Protein AF-A0A961GLH9-F1 (afdb_monomer_lite)

pLDDT: mean 77.62, std 23.73, range [25.83, 97.19]

Sequence (324 aa):
MSAQPPLPLAPAEASPVGVAAAIVEDDEGGRVFVHGNLVYAWDAGDTAGRRLAAVSLIRIKAATQLQVAEAFAVQPATVRRWEGQLSDAGVAGLLPEPKGPKRKSKLTDDVVAKIQRLREDGASYRAIIAATGVSHGSVRNALTPADGGEKPCTPTSSVAPVEQEQKREQEQERDGEAGPQTDTASEARADGGAADRSAVAVPAALAAGLPVLAAPPDRSGERVLARFGMIPAAPPVFTGCARAPLAGLLLALPALVATGLIETAHDIYGAVVPNGFYSLDAMLCEGVFRALLGAARAEGATRIDPVALGRVLGLDRAPEVKTI

Secondary structure (DSSP, 8-state):
----PPP----TTPEEETTTEEEEEETTEEEEEETTEEEEEEETT-HHHHHHHHHHHHHTTSS-HHHHHHHTTS-HHHHHHHHHHHHHHGGGGGSPPP-S-SS-SSS-HHHHHHHHHHHHTT--HHHHHHHH---HHHHHHHHS-----------------------------------------------------------GGGSSPPPTTPPPPP-HHHHHHHHTT-SS-PPP-----S--TTGGGGGGHHHHHHTTHHHHHHHHHTTTSPS-SS-HHHHHHHHHHHHHTT--SGGGGGGS-HHHHHHHHTSSS---TTT-

Radius of gyration: 37.53 Å; chains: 1; bounding box: 74×69×120 Å

Structure (mmCIF, N/CA/C/O backbone):
data_AF-A0A961GLH9-F1
#
_entry.id   AF-A0A961GLH9-F1
#
loop_
_atom_site.group_PDB
_atom_site.id
_atom_site.type_symbol
_atom_site.label_atom_id
_atom_site.label_alt_id
_atom_site.label_comp_id
_atom_site.label_asym_id
_atom_site.label_entity_id
_atom_site.label_seq_id
_atom_site.pdbx_PDB_ins_code
_atom_site.Cartn_x
_atom_site.Cartn_y
_atom_site.Cartn_z
_atom_site.occupancy
_atom_site.B_iso_or_equiv
_atom_site.auth_seq_id
_atom_site.auth_comp_id
_atom_site.auth_asym_id
_atom_site.auth_atom_id
_atom_site.pdbx_PDB_model_num
ATOM 1 N N . MET A 1 1 ? 13.419 12.497 -1.105 1.00 34.81 1 MET A N 1
ATOM 2 C CA . MET A 1 1 ? 12.690 11.452 -0.354 1.00 34.81 1 MET A CA 1
ATOM 3 C C . MET A 1 1 ? 12.110 10.497 -1.379 1.00 34.81 1 MET A C 1
ATOM 5 O O . MET A 1 1 ? 11.315 10.946 -2.190 1.00 34.81 1 MET A O 1
ATOM 9 N N . SER A 1 2 ? 12.554 9.240 -1.412 1.00 37.91 2 SER A N 1
ATOM 10 C CA . SER A 1 2 ? 11.988 8.217 -2.299 1.00 37.91 2 SER A CA 1
ATOM 11 C C . SER A 1 2 ? 10.554 7.935 -1.847 1.00 37.91 2 SER A C 1
ATOM 13 O O . SER A 1 2 ? 10.337 7.237 -0.858 1.00 37.91 2 SER A O 1
ATOM 15 N N . ALA A 1 3 ? 9.581 8.552 -2.516 1.00 45.62 3 ALA A N 1
ATOM 16 C CA . ALA A 1 3 ? 8.158 8.334 -2.287 1.00 45.62 3 ALA A CA 1
ATOM 17 C C . ALA A 1 3 ? 7.745 7.023 -2.962 1.00 45.62 3 ALA A C 1
ATOM 19 O O . ALA A 1 3 ? 7.053 7.033 -3.980 1.00 45.62 3 ALA A O 1
ATOM 20 N N . GLN A 1 4 ? 8.242 5.897 -2.448 1.00 51.44 4 GLN A N 1
ATOM 21 C CA . GLN A 1 4 ? 7.609 4.620 -2.731 1.00 51.44 4 GLN A CA 1
ATOM 22 C C . GLN A 1 4 ? 6.340 4.584 -1.875 1.00 51.44 4 GLN A C 1
ATOM 24 O O . GLN A 1 4 ? 6.457 4.606 -0.645 1.00 51.44 4 GLN A O 1
ATOM 29 N N . PRO A 1 5 ? 5.141 4.615 -2.483 1.00 57.62 5 PRO A N 1
ATOM 30 C CA . PRO A 1 5 ? 3.917 4.498 -1.715 1.00 57.62 5 PRO A CA 1
ATOM 31 C C . PRO A 1 5 ? 3.931 3.157 -0.964 1.00 57.62 5 PRO A C 1
ATOM 33 O O . PRO A 1 5 ? 4.449 2.164 -1.492 1.00 57.62 5 PRO A O 1
ATOM 36 N N . PRO A 1 6 ? 3.419 3.113 0.277 1.00 58.91 6 PRO A N 1
ATOM 37 C CA . PRO A 1 6 ? 3.255 1.852 0.981 1.00 58.91 6 PRO A CA 1
ATOM 38 C C . PRO A 1 6 ? 2.411 0.905 0.124 1.00 58.91 6 PRO A C 1
ATOM 40 O O . PRO A 1 6 ? 1.420 1.322 -0.470 1.00 58.91 6 PRO A O 1
ATOM 43 N N . LEU A 1 7 ? 2.829 -0.359 0.041 1.00 61.38 7 LEU A N 1
ATOM 44 C CA . LEU A 1 7 ? 2.146 -1.366 -0.768 1.00 61.38 7 LEU A CA 1
ATOM 45 C C . LEU A 1 7 ? 0.705 -1.536 -0.246 1.00 61.38 7 LEU A C 1
ATOM 47 O O . LEU A 1 7 ? 0.543 -1.844 0.941 1.00 61.38 7 LEU A O 1
ATOM 51 N N . PRO A 1 8 ? -0.332 -1.333 -1.080 1.00 61.25 8 PRO A N 1
ATOM 52 C CA . PRO A 1 8 ? -1.727 -1.465 -0.674 1.00 61.25 8 PRO A CA 1
ATOM 53 C C . PRO A 1 8 ? -2.110 -2.949 -0.646 1.00 61.25 8 PRO A C 1
ATOM 55 O O . PRO A 1 8 ? -2.821 -3.459 -1.500 1.00 61.25 8 PRO A O 1
ATOM 58 N N . LEU A 1 9 ? -1.587 -3.663 0.343 1.00 66.06 9 LEU A N 1
ATOM 59 C CA . LEU A 1 9 ? -1.780 -5.099 0.557 1.00 66.06 9 LEU A CA 1
ATOM 60 C C . LEU A 1 9 ? -3.097 -5.407 1.296 1.00 66.06 9 LEU A C 1
ATOM 62 O O . LEU A 1 9 ? -3.145 -6.257 2.182 1.00 66.06 9 LEU A O 1
ATOM 66 N N . ALA A 1 10 ? -4.163 -4.672 0.995 1.00 67.06 10 ALA A N 1
ATOM 67 C CA . ALA A 1 10 ? -5.464 -4.985 1.566 1.00 67.06 10 ALA A CA 1
ATOM 68 C C . ALA A 1 10 ? -6.017 -6.265 0.903 1.00 67.06 10 ALA A C 1
ATOM 70 O O . ALA A 1 10 ? -5.888 -6.405 -0.317 1.00 67.06 10 ALA A O 1
ATOM 71 N N . PRO A 1 11 ? -6.623 -7.199 1.660 1.00 72.50 11 PRO A N 1
ATOM 72 C CA . PRO A 1 11 ? -7.394 -8.292 1.070 1.00 72.50 11 PRO A CA 1
ATOM 73 C C . PRO A 1 11 ? -8.443 -7.746 0.094 1.00 72.50 11 PRO A C 1
ATOM 75 O O . PRO A 1 11 ? -8.974 -6.662 0.320 1.00 72.50 11 PRO A O 1
ATOM 78 N N . ALA A 1 12 ? -8.773 -8.492 -0.963 1.00 74.00 12 ALA A N 1
ATOM 79 C CA . ALA A 1 12 ? -9.710 -8.031 -1.998 1.00 74.00 12 ALA A CA 1
ATOM 80 C C . ALA A 1 12 ? -11.100 -7.653 -1.446 1.00 74.00 12 ALA A C 1
ATOM 82 O O . ALA A 1 12 ? -11.775 -6.789 -1.995 1.00 74.00 12 ALA A O 1
ATOM 83 N N . GLU A 1 13 ? -11.504 -8.280 -0.344 1.00 82.38 13 GLU A N 1
ATOM 84 C CA . GLU A 1 13 ? -12.786 -8.064 0.335 1.00 82.38 13 GLU A CA 1
ATOM 85 C C . GLU A 1 13 ? -12.741 -6.909 1.353 1.00 82.38 13 GLU A C 1
ATOM 87 O O . GLU A 1 13 ? -13.753 -6.567 1.963 1.00 82.38 13 GLU A O 1
ATOM 92 N N . ALA A 1 14 ? -11.569 -6.302 1.567 1.00 84.69 14 ALA A N 1
ATOM 93 C CA . ALA A 1 14 ? -11.382 -5.290 2.593 1.00 84.69 14 ALA A CA 1
ATOM 94 C C . ALA A 1 14 ? -11.847 -3.904 2.132 1.00 84.69 14 ALA A C 1
ATOM 96 O O . ALA A 1 14 ? -11.444 -3.394 1.086 1.00 84.69 14 ALA A O 1
ATOM 97 N N . SER A 1 15 ? -12.632 -3.244 2.979 1.00 87.56 15 SER A N 1
ATOM 98 C CA . SER A 1 15 ? -13.012 -1.845 2.805 1.00 87.56 15 SER A CA 1
ATOM 99 C C . SER A 1 15 ? -11.871 -0.923 3.256 1.00 87.56 15 SER A C 1
ATOM 101 O O . SER A 1 15 ? -11.310 -1.126 4.338 1.00 87.56 15 SER A O 1
ATOM 103 N N . PRO A 1 16 ? -11.492 0.101 2.471 1.00 87.94 16 PRO A N 1
ATOM 104 C CA . PRO A 1 16 ? -10.401 0.996 2.836 1.00 87.94 16 PRO A CA 1
ATOM 105 C C . PRO A 1 16 ? -10.771 1.872 4.040 1.00 87.94 16 PRO A C 1
ATOM 107 O O . PRO A 1 16 ? -11.873 2.408 4.134 1.00 87.94 16 PRO A O 1
ATOM 110 N N . VAL A 1 17 ? -9.808 2.077 4.937 1.00 88.94 17 VAL A N 1
ATOM 111 C CA . VAL A 1 17 ? -9.903 2.980 6.091 1.00 88.94 17 VAL A CA 1
ATOM 112 C C . VAL A 1 17 ? -8.803 4.030 5.963 1.00 88.94 17 VAL A C 1
ATOM 114 O O . VAL A 1 17 ? -7.692 3.891 6.477 1.00 88.94 17 VAL A O 1
ATOM 117 N N . GLY A 1 18 ? -9.103 5.097 5.224 1.00 84.62 18 GLY A N 1
ATOM 118 C CA . GLY A 1 18 ? -8.100 6.090 4.840 1.00 84.62 18 GLY A CA 1
ATOM 119 C C . GLY A 1 18 ? -7.085 5.539 3.832 1.00 84.62 18 GLY A C 1
ATOM 120 O O . GLY A 1 18 ? -7.418 4.704 2.999 1.00 84.62 18 GLY A O 1
ATOM 121 N N . VAL A 1 19 ? -5.847 6.045 3.876 1.00 78.06 19 VAL A N 1
ATOM 122 C CA . VAL A 1 19 ? -4.791 5.700 2.896 1.00 78.06 19 VAL A CA 1
ATOM 123 C C . VAL A 1 19 ? -3.870 4.568 3.353 1.00 78.06 19 VAL A C 1
ATOM 125 O O . VAL A 1 19 ? -3.118 4.023 2.551 1.00 78.06 19 VAL A O 1
ATOM 128 N N . ALA A 1 20 ? -3.877 4.253 4.649 1.00 83.19 20 ALA A N 1
ATOM 129 C CA . ALA A 1 20 ? -2.901 3.359 5.265 1.00 83.19 20 ALA A CA 1
ATOM 130 C C . ALA A 1 20 ? -3.511 2.060 5.801 1.00 83.19 20 ALA A C 1
ATOM 132 O O . ALA A 1 20 ? -2.760 1.114 6.040 1.00 83.19 20 ALA A O 1
ATOM 133 N N . ALA A 1 21 ? -4.831 2.004 6.001 1.00 89.62 21 ALA A N 1
ATOM 134 C CA . ALA A 1 21 ? -5.497 0.869 6.622 1.00 89.62 21 ALA A CA 1
ATOM 135 C C . ALA A 1 21 ? -6.675 0.345 5.792 1.00 89.62 21 ALA A C 1
ATOM 137 O O . ALA A 1 21 ? -7.223 1.053 4.951 1.00 89.62 21 ALA A O 1
ATOM 138 N N . ALA A 1 22 ? -7.058 -0.903 6.045 1.00 92.12 22 ALA A N 1
ATOM 139 C CA . ALA A 1 22 ? -8.239 -1.550 5.485 1.00 92.12 22 ALA A CA 1
ATOM 140 C C . ALA A 1 22 ? -8.880 -2.470 6.534 1.00 92.12 22 ALA A C 1
ATOM 142 O O . ALA A 1 22 ? -8.184 -2.976 7.417 1.00 92.12 22 ALA A O 1
ATOM 143 N N . ILE A 1 23 ? -10.193 -2.675 6.448 1.00 94.00 23 ILE A N 1
ATOM 144 C CA . ILE A 1 23 ? -10.978 -3.506 7.367 1.00 94.00 23 ILE A CA 1
ATOM 145 C C . ILE A 1 23 ? -11.762 -4.566 6.593 1.00 94.00 23 ILE A C 1
ATOM 147 O O . ILE A 1 23 ? -12.340 -4.278 5.550 1.00 94.00 23 ILE A O 1
ATOM 151 N N . VAL A 1 24 ? -11.798 -5.781 7.127 1.00 94.12 24 VAL A N 1
ATOM 152 C CA . VAL A 1 24 ? -12.733 -6.842 6.733 1.00 94.12 24 VAL A CA 1
ATOM 153 C C . VAL A 1 24 ? -13.594 -7.129 7.955 1.00 94.12 24 VAL A C 1
ATOM 155 O O . VAL A 1 24 ? -13.041 -7.393 9.020 1.00 94.12 24 VAL A O 1
ATOM 158 N N . GLU A 1 25 ? -14.915 -7.065 7.829 1.00 93.12 25 GLU A N 1
ATOM 159 C CA . GLU A 1 25 ? -15.846 -7.432 8.899 1.00 93.12 25 GLU A CA 1
ATOM 160 C C . GLU A 1 25 ? -16.949 -8.322 8.313 1.00 93.12 25 GLU A C 1
ATOM 162 O O . GLU A 1 25 ? -17.587 -7.945 7.330 1.00 93.12 25 GLU A O 1
ATOM 167 N N . ASP A 1 26 ? -17.118 -9.510 8.889 1.00 90.69 26 ASP A N 1
ATOM 168 C CA . ASP A 1 26 ? -18.058 -10.556 8.484 1.00 90.69 26 ASP A CA 1
ATOM 169 C C . ASP A 1 26 ? -18.745 -11.188 9.710 1.00 90.69 26 ASP A C 1
ATOM 171 O O . ASP A 1 26 ? -18.614 -10.710 10.840 1.00 90.69 26 ASP A O 1
ATOM 175 N N . ASP A 1 27 ? -19.515 -12.255 9.487 1.00 89.44 27 ASP A N 1
ATOM 176 C CA . ASP A 1 27 ? -20.277 -12.932 10.542 1.00 89.44 27 ASP A CA 1
ATOM 177 C C . ASP A 1 27 ? -19.384 -13.619 11.593 1.00 89.44 27 ASP A C 1
ATOM 179 O O . ASP A 1 27 ? -19.860 -13.919 12.690 1.00 89.44 27 ASP A O 1
ATOM 183 N N . GLU A 1 28 ? -18.100 -13.850 11.293 1.00 90.06 28 GLU A N 1
ATOM 184 C CA . GLU A 1 28 ? -17.123 -14.447 12.215 1.00 90.06 28 GLU A CA 1
ATOM 185 C C . GLU A 1 28 ? -16.391 -13.401 13.063 1.00 90.06 28 GLU A C 1
ATOM 187 O O . GLU A 1 28 ? -15.795 -13.751 14.083 1.00 90.06 28 GLU A O 1
ATOM 192 N N . GLY A 1 29 ? -16.469 -12.120 12.696 1.00 93.06 29 GLY A N 1
ATOM 193 C CA . GLY A 1 29 ? -15.818 -11.026 13.401 1.00 93.06 29 GLY A CA 1
ATOM 194 C C . GLY A 1 29 ? -15.168 -10.040 12.441 1.00 93.06 29 GLY A C 1
ATOM 195 O O . GLY A 1 29 ? -15.704 -9.724 11.384 1.00 93.06 29 GLY A O 1
ATOM 196 N N . GLY A 1 30 ? -14.008 -9.498 12.803 1.00 94.81 30 GLY A N 1
ATOM 197 C CA . GLY A 1 30 ? -13.342 -8.536 11.935 1.00 94.81 30 GLY A CA 1
ATOM 198 C C . GLY A 1 30 ? -11.836 -8.472 12.087 1.00 94.81 30 GLY A C 1
ATOM 199 O O . GLY A 1 30 ? -11.253 -8.897 13.080 1.00 94.81 30 GLY A O 1
ATOM 200 N N . ARG A 1 31 ? -11.198 -7.970 11.031 1.00 95.12 31 ARG A N 1
ATOM 201 C CA . ARG A 1 31 ? -9.750 -7.894 10.838 1.00 95.12 31 ARG A CA 1
ATOM 202 C C . ARG A 1 31 ? -9.389 -6.516 10.307 1.00 95.12 31 ARG A C 1
ATOM 204 O O . ARG A 1 31 ? -10.024 -6.017 9.382 1.00 95.12 31 ARG A O 1
ATOM 211 N N . VAL A 1 32 ? -8.342 -5.913 10.859 1.00 95.00 32 VAL A N 1
ATOM 212 C CA . VAL A 1 32 ? -7.798 -4.629 10.398 1.00 95.00 32 VAL A CA 1
ATOM 213 C C . VAL A 1 32 ? -6.361 -4.813 9.950 1.00 95.00 32 VAL A C 1
ATOM 215 O O . VAL A 1 32 ? -5.518 -5.328 10.690 1.00 95.00 32 VAL A O 1
ATOM 218 N N . PHE A 1 33 ? -6.083 -4.317 8.750 1.00 91.50 33 PHE A N 1
ATOM 219 C CA . PHE A 1 33 ? -4.780 -4.353 8.114 1.00 91.50 33 PHE A CA 1
ATOM 220 C C . PHE A 1 33 ? -4.202 -2.945 8.042 1.00 91.50 33 PHE A C 1
ATOM 222 O O . PHE A 1 33 ? -4.891 -2.027 7.607 1.00 91.50 33 PHE A O 1
ATOM 229 N N . VAL A 1 34 ? -2.936 -2.767 8.418 1.00 89.50 34 VAL A N 1
ATOM 230 C CA . VAL A 1 34 ? -2.200 -1.503 8.249 1.00 89.50 34 VAL A CA 1
ATOM 231 C C . VAL A 1 34 ? -1.005 -1.764 7.344 1.00 89.50 34 VAL A C 1
ATOM 233 O O . VAL A 1 34 ? -0.159 -2.614 7.636 1.00 89.50 34 VAL A O 1
ATOM 236 N N . HIS A 1 35 ? -0.957 -1.068 6.208 1.00 83.00 35 HIS A N 1
ATOM 237 C CA . HIS A 1 35 ? 0.012 -1.312 5.134 1.00 83.00 35 HIS A CA 1
ATOM 238 C C . HIS A 1 35 ? 0.103 -2.798 4.739 1.00 83.00 35 HIS A C 1
ATOM 240 O O . HIS A 1 35 ? 1.191 -3.314 4.480 1.00 83.00 35 HIS A O 1
ATOM 246 N N . GLY A 1 36 ? -1.042 -3.490 4.766 1.00 80.06 36 GLY A N 1
ATOM 247 C CA . GLY A 1 36 ? -1.155 -4.910 4.441 1.00 80.06 36 GLY A CA 1
ATOM 248 C C . GLY A 1 36 ? -0.884 -5.913 5.547 1.00 80.06 36 GLY A C 1
ATOM 249 O O . GLY A 1 36 ? -1.055 -7.106 5.332 1.00 80.06 36 GLY A O 1
ATOM 250 N N . ASN A 1 37 ? -0.452 -5.463 6.721 1.00 85.00 37 ASN A N 1
ATOM 251 C CA . ASN A 1 37 ? -0.164 -6.359 7.836 1.00 85.00 37 ASN A CA 1
ATOM 252 C C . ASN A 1 37 ? -1.393 -6.452 8.725 1.00 85.00 37 ASN A C 1
ATOM 254 O O . ASN A 1 37 ? -1.950 -5.413 9.075 1.00 85.00 37 ASN A O 1
ATOM 258 N N . LEU A 1 38 ? -1.794 -7.662 9.112 1.00 90.81 38 LEU A N 1
ATOM 259 C CA . LEU A 1 38 ? -2.848 -7.859 10.103 1.00 90.81 38 LEU A CA 1
ATOM 260 C C . LEU A 1 38 ? -2.384 -7.288 11.452 1.00 90.81 38 LEU A C 1
ATOM 262 O O . LEU A 1 38 ? -1.378 -7.740 11.995 1.00 90.81 38 LEU A O 1
ATOM 266 N N . VAL A 1 39 ? -3.097 -6.288 11.976 1.00 93.19 39 VAL A N 1
ATOM 267 C CA . VAL A 1 39 ? -2.753 -5.628 13.254 1.00 93.19 39 VAL A CA 1
ATOM 268 C C . VAL A 1 39 ? -3.793 -5.905 14.332 1.00 93.19 39 VAL A C 1
ATOM 270 O O . VAL A 1 39 ? -3.437 -6.050 15.499 1.00 93.19 39 VAL A O 1
ATOM 273 N N . TYR A 1 40 ? -5.068 -6.004 13.952 1.00 95.19 40 TYR A N 1
ATOM 274 C CA . TYR A 1 40 ? -6.150 -6.344 14.872 1.00 95.19 40 TYR A CA 1
ATOM 275 C C . TYR A 1 40 ? -7.034 -7.423 14.272 1.00 95.19 40 TYR A C 1
ATOM 277 O O . TYR A 1 40 ? -7.326 -7.391 13.077 1.00 95.19 40 TYR A O 1
ATOM 285 N N . ALA A 1 41 ? -7.486 -8.331 15.128 1.00 95.81 41 ALA A N 1
ATOM 286 C CA . ALA A 1 41 ? -8.540 -9.287 14.849 1.00 95.81 41 ALA A CA 1
ATOM 287 C C . ALA A 1 41 ? -9.451 -9.374 16.078 1.00 95.81 41 ALA A C 1
ATOM 289 O O . ALA A 1 41 ? -8.977 -9.202 17.205 1.00 95.81 41 ALA A O 1
ATOM 290 N N . TRP A 1 42 ? -10.739 -9.594 15.858 1.00 95.94 42 TRP A N 1
ATOM 291 C CA . TRP A 1 42 ? -11.725 -9.842 16.905 1.00 95.94 42 TRP A CA 1
ATOM 292 C C . TRP A 1 42 ? -12.764 -10.835 16.398 1.00 95.94 42 TRP A C 1
ATOM 294 O O . TRP A 1 42 ? -13.072 -10.840 15.206 1.00 95.94 42 TRP A O 1
ATOM 304 N N . ASP A 1 43 ? -13.315 -11.626 17.312 1.00 95.88 43 ASP A N 1
ATOM 305 C CA . ASP A 1 43 ? -14.376 -12.585 17.013 1.00 95.88 43 ASP A CA 1
ATOM 306 C C . ASP A 1 43 ? -15.756 -11.910 17.000 1.00 95.88 43 ASP A C 1
ATOM 308 O O . ASP A 1 43 ? -15.968 -10.815 17.545 1.00 95.88 43 ASP A O 1
ATOM 312 N N . ALA A 1 44 ? -16.738 -12.599 16.425 1.00 93.12 44 ALA A N 1
ATOM 313 C CA . ALA A 1 44 ? -18.135 -12.210 16.470 1.00 93.12 44 ALA A CA 1
ATOM 314 C C . ALA A 1 44 ? -18.597 -11.989 17.920 1.00 93.12 44 ALA A C 1
ATOM 316 O O . ALA A 1 44 ? -18.484 -12.850 18.792 1.00 93.12 44 ALA A O 1
ATOM 317 N N . GLY A 1 45 ? -19.140 -10.801 18.190 1.00 89.56 45 GLY A N 1
ATOM 318 C CA . GLY A 1 45 ? -19.590 -10.411 19.527 1.00 89.56 45 GLY A CA 1
ATOM 319 C C . GLY A 1 45 ? -18.504 -9.825 20.438 1.00 89.56 45 GLY A C 1
ATOM 320 O O . GLY A 1 45 ? -18.862 -9.232 21.463 1.00 89.56 45 GLY A O 1
ATOM 321 N N . ASP A 1 46 ? -17.218 -9.868 20.061 1.00 93.94 46 ASP A N 1
ATOM 322 C CA . ASP A 1 46 ? -16.163 -9.141 20.775 1.00 93.94 46 ASP A CA 1
ATOM 323 C C . ASP A 1 46 ? -16.225 -7.638 20.469 1.00 93.94 46 ASP A C 1
ATOM 325 O O . ASP A 1 46 ? -15.486 -7.047 19.674 1.00 93.94 46 ASP A O 1
ATOM 329 N N . THR A 1 47 ? -17.151 -6.980 21.161 1.00 93.44 47 THR A N 1
ATOM 330 C CA . THR A 1 47 ? -17.323 -5.534 21.047 1.00 93.44 47 THR A CA 1
ATOM 331 C C . THR A 1 47 ? -16.133 -4.750 21.595 1.00 93.44 47 THR A C 1
ATOM 333 O O . THR A 1 47 ? -15.945 -3.609 21.179 1.00 93.44 47 THR A O 1
ATOM 336 N N . ALA A 1 48 ? -15.337 -5.310 22.510 1.00 94.50 48 ALA A N 1
ATOM 337 C CA . ALA A 1 48 ? -14.206 -4.603 23.100 1.00 94.50 48 ALA A CA 1
ATOM 338 C C . ALA A 1 48 ? -13.007 -4.604 22.148 1.00 94.50 48 ALA A C 1
ATOM 340 O O . ALA A 1 48 ? -12.451 -3.533 21.891 1.00 94.50 48 ALA A O 1
ATOM 341 N N . GLY A 1 49 ? -12.683 -5.758 21.554 1.00 95.81 49 GLY A N 1
ATOM 342 C CA . GLY A 1 49 ? -11.678 -5.888 20.499 1.00 95.81 49 GLY A CA 1
ATOM 343 C C . GLY A 1 49 ? -11.990 -4.993 19.303 1.00 95.81 49 GLY A C 1
ATOM 344 O O . GLY A 1 49 ? -11.146 -4.190 18.895 1.00 95.81 49 GLY A O 1
ATOM 345 N N . ARG A 1 50 ? -13.246 -5.000 18.832 1.00 96.25 50 ARG A N 1
ATOM 346 C CA . ARG A 1 50 ? -13.710 -4.108 17.755 1.00 96.25 50 ARG A CA 1
ATOM 347 C C . ARG A 1 50 ? -13.491 -2.623 18.068 1.00 96.25 50 ARG A C 1
ATOM 349 O O . ARG A 1 50 ? -12.994 -1.867 17.233 1.00 96.25 50 ARG A O 1
ATOM 356 N N . ARG A 1 51 ? -13.854 -2.178 19.278 1.00 96.81 51 ARG A N 1
ATOM 357 C CA . ARG A 1 51 ? -13.667 -0.779 19.718 1.00 96.81 51 ARG A CA 1
ATOM 358 C C . ARG A 1 51 ? -12.191 -0.417 19.842 1.00 96.81 51 ARG A C 1
ATOM 360 O O . ARG A 1 51 ? -11.799 0.685 19.460 1.00 96.81 51 ARG A O 1
ATOM 367 N N . LEU A 1 52 ? -11.382 -1.339 20.361 1.00 97.12 52 LEU A N 1
ATOM 368 C CA . LEU A 1 52 ? -9.946 -1.153 20.520 1.00 97.12 52 LEU A CA 1
ATOM 369 C C . LEU A 1 52 ? -9.265 -0.986 19.159 1.00 97.12 52 LEU A C 1
ATOM 371 O O . LEU A 1 52 ? -8.443 -0.080 19.010 1.00 97.12 52 LEU A O 1
ATOM 375 N N . ALA A 1 53 ? -9.640 -1.795 18.165 1.00 97.12 53 ALA A N 1
ATOM 376 C CA . ALA A 1 53 ? -9.136 -1.682 16.799 1.00 97.12 53 ALA A CA 1
ATOM 377 C C . ALA A 1 53 ? -9.441 -0.298 16.199 1.00 97.12 53 ALA A C 1
ATOM 379 O O . ALA A 1 53 ? -8.533 0.381 15.714 1.00 97.12 53 ALA A O 1
ATOM 380 N N . ALA A 1 54 ? -10.690 0.169 16.324 1.00 96.75 54 ALA A N 1
ATOM 381 C CA . ALA A 1 54 ? -11.116 1.480 15.831 1.00 96.75 54 ALA A CA 1
ATOM 382 C C . ALA A 1 54 ? -10.311 2.637 16.448 1.00 96.75 54 ALA A C 1
ATOM 384 O O . ALA A 1 54 ? -9.760 3.474 15.731 1.00 96.75 54 ALA A O 1
ATOM 385 N N . VAL A 1 55 ? -10.203 2.681 17.781 1.00 97.06 55 VAL A N 1
ATOM 386 C CA . VAL A 1 55 ? -9.470 3.754 18.479 1.00 97.06 55 VAL A CA 1
ATOM 387 C C . VAL A 1 55 ? -7.973 3.689 18.171 1.00 97.06 55 VAL A C 1
ATOM 389 O O . VAL A 1 55 ? -7.315 4.722 18.025 1.00 97.06 55 VAL A O 1
ATOM 392 N N . SER A 1 56 ? -7.417 2.487 18.029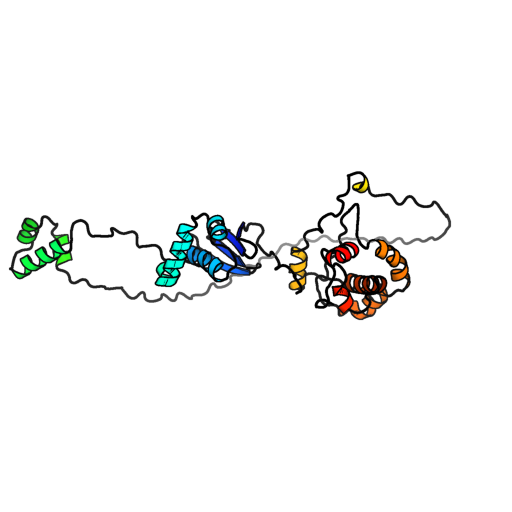 1.00 96.25 56 SER A N 1
ATOM 393 C CA . SER A 1 56 ? -5.987 2.327 17.768 1.00 96.25 56 SER A CA 1
ATOM 394 C C . SER A 1 56 ? -5.562 2.889 16.411 1.00 96.25 56 SER A C 1
ATOM 396 O O . SER A 1 56 ? -4.494 3.496 16.334 1.00 96.25 56 SER A O 1
ATOM 398 N N . LEU A 1 57 ? -6.406 2.791 15.375 1.00 95.56 57 LEU A N 1
ATOM 399 C CA . LEU A 1 57 ? -6.140 3.392 14.058 1.00 95.56 57 LEU A CA 1
ATOM 400 C C . LEU A 1 57 ? -5.955 4.915 14.116 1.00 95.56 57 LEU A C 1
ATOM 402 O O . LEU A 1 57 ? -5.112 5.463 13.400 1.00 95.56 57 LEU A O 1
ATOM 406 N N . ILE A 1 58 ? -6.694 5.594 14.996 1.00 94.56 58 ILE A N 1
ATOM 407 C CA . ILE A 1 58 ? -6.556 7.039 15.226 1.00 94.56 58 ILE A CA 1
ATOM 408 C C . ILE A 1 58 ? -5.242 7.330 15.952 1.00 94.56 58 ILE A C 1
ATOM 410 O O . ILE A 1 58 ? -4.485 8.212 15.542 1.00 94.56 58 ILE A O 1
ATOM 414 N N . ARG A 1 59 ? -4.924 6.554 16.998 1.00 93.94 59 ARG A N 1
ATOM 415 C CA . ARG A 1 59 ? -3.716 6.751 17.819 1.00 93.94 59 ARG A CA 1
ATOM 416 C C . ARG A 1 59 ? -2.423 6.604 17.021 1.00 93.94 59 ARG A C 1
ATOM 418 O O . ARG A 1 59 ? -1.493 7.379 17.233 1.00 93.94 59 ARG A O 1
ATOM 425 N N . ILE A 1 60 ? -2.373 5.652 16.089 1.00 93.12 60 ILE A N 1
ATOM 426 C CA . ILE A 1 60 ? -1.218 5.469 15.194 1.00 93.12 60 ILE A CA 1
ATOM 427 C C . ILE A 1 60 ? -1.245 6.409 13.980 1.00 93.12 60 ILE A C 1
ATOM 429 O O . ILE A 1 60 ? -0.353 6.342 13.139 1.00 93.12 60 ILE A O 1
ATOM 433 N N . LYS A 1 61 ? -2.255 7.285 13.880 1.00 90.88 61 LYS A N 1
ATOM 434 C CA . LYS A 1 61 ? -2.476 8.212 12.759 1.00 90.88 61 LYS A CA 1
ATOM 435 C C . LYS A 1 61 ? -2.615 7.510 11.400 1.00 90.88 61 LYS A C 1
ATOM 437 O O . LYS A 1 61 ? -2.267 8.090 10.375 1.00 90.88 61 LYS A O 1
ATOM 442 N N . ALA A 1 62 ? -3.138 6.283 11.385 1.00 89.50 62 ALA A N 1
ATOM 443 C CA . ALA A 1 62 ? -3.409 5.548 10.148 1.00 89.50 62 ALA A CA 1
ATOM 444 C C . ALA A 1 62 ? -4.681 6.047 9.443 1.00 89.50 62 ALA A C 1
ATOM 446 O O . ALA A 1 62 ? -4.765 5.994 8.216 1.00 89.50 62 ALA A O 1
ATOM 447 N N . ALA A 1 63 ? -5.652 6.557 10.206 1.00 93.50 63 ALA A N 1
ATOM 448 C CA . ALA A 1 63 ? -6.899 7.097 9.680 1.00 93.50 63 ALA A CA 1
ATOM 449 C C . ALA A 1 63 ? -7.441 8.236 10.553 1.00 93.50 63 ALA A C 1
ATOM 451 O O . ALA A 1 63 ? -7.171 8.320 11.753 1.00 93.50 63 ALA A O 1
ATOM 452 N N . THR A 1 64 ? -8.225 9.121 9.939 1.00 94.44 64 THR A N 1
ATOM 453 C CA . THR A 1 64 ? -8.963 10.169 10.655 1.00 94.44 64 THR A CA 1
ATOM 454 C C . THR A 1 64 ? -10.195 9.597 11.354 1.00 94.44 64 THR A C 1
ATOM 456 O O . THR A 1 64 ? -10.717 8.548 10.981 1.00 94.44 64 THR A O 1
ATOM 459 N N . GLN A 1 65 ? -10.723 10.330 12.334 1.00 94.75 65 GLN A N 1
ATOM 460 C CA . GLN A 1 65 ? -11.933 9.933 13.055 1.00 94.75 65 GLN A CA 1
ATOM 461 C C . GLN A 1 65 ? -13.148 9.721 12.134 1.00 94.75 65 GLN A C 1
ATOM 463 O O . GLN A 1 65 ? -13.934 8.811 12.379 1.00 94.75 65 GLN A O 1
ATOM 468 N N . LEU A 1 66 ? -13.300 10.537 11.081 1.00 95.44 66 LEU A N 1
ATOM 469 C CA . LEU A 1 66 ? -14.382 10.386 10.101 1.00 95.44 66 LEU A CA 1
ATOM 470 C C . LEU A 1 66 ? -14.240 9.086 9.305 1.00 95.44 66 LEU A C 1
ATOM 472 O O . LEU A 1 66 ? -15.204 8.338 9.198 1.00 95.44 66 LEU A O 1
ATOM 476 N N . GLN A 1 67 ? -13.030 8.788 8.828 1.00 95.69 67 GLN A N 1
ATOM 477 C CA . GLN A 1 67 ? -12.743 7.564 8.071 1.00 95.69 67 GLN A CA 1
ATOM 478 C C . GLN A 1 67 ? -12.949 6.305 8.919 1.00 95.69 67 GLN A C 1
ATOM 480 O O . GLN A 1 67 ? -13.504 5.324 8.441 1.00 95.69 67 GLN A O 1
ATOM 485 N N . VAL A 1 68 ? -12.539 6.335 10.191 1.00 96.56 68 VAL A N 1
ATOM 486 C CA . VAL A 1 68 ? -12.789 5.223 11.122 1.00 96.56 68 VAL A CA 1
ATOM 487 C C . VAL A 1 68 ? -14.284 5.067 11.393 1.00 96.56 68 VAL A C 1
ATOM 489 O O . VAL A 1 68 ? -14.788 3.952 11.408 1.00 96.56 68 VAL A O 1
ATOM 492 N N . ALA A 1 69 ? -15.011 6.165 11.598 1.00 96.25 69 ALA A N 1
ATOM 493 C CA . ALA A 1 69 ? -16.447 6.111 11.846 1.00 96.25 69 ALA A CA 1
ATOM 494 C C . ALA A 1 69 ? -17.210 5.488 10.666 1.00 96.25 69 ALA A C 1
ATOM 496 O O . ALA A 1 69 ? -18.028 4.594 10.871 1.00 96.25 69 ALA A O 1
ATOM 497 N N . GLU A 1 70 ? -16.886 5.914 9.445 1.00 95.44 70 GLU A N 1
ATOM 498 C CA . GLU A 1 70 ? -17.442 5.366 8.208 1.00 95.44 70 GLU A CA 1
ATOM 499 C C . GLU A 1 70 ? -17.138 3.870 8.064 1.00 95.44 70 GLU A C 1
ATOM 501 O O . GLU A 1 70 ? -18.061 3.066 7.949 1.00 95.44 70 GLU A O 1
ATOM 506 N N . ALA A 1 71 ? -15.865 3.481 8.176 1.00 94.00 71 ALA A N 1
ATOM 507 C CA . ALA A 1 71 ? -15.430 2.097 8.004 1.00 94.00 71 ALA A CA 1
ATOM 508 C C . ALA A 1 71 ? -16.008 1.126 9.046 1.00 94.00 71 ALA A C 1
ATOM 510 O O . ALA A 1 71 ? -16.327 -0.011 8.724 1.00 94.00 71 ALA A O 1
ATOM 511 N N . PHE A 1 72 ? -16.161 1.571 10.296 1.00 94.50 72 PHE A N 1
ATOM 512 C CA . PHE A 1 72 ? -16.751 0.768 11.371 1.00 94.50 72 PHE A CA 1
ATOM 513 C C . PHE A 1 72 ? -18.277 0.932 11.461 1.00 94.50 72 PHE A C 1
ATOM 515 O O . PHE A 1 72 ? -18.873 0.468 12.439 1.00 94.50 72 PHE A O 1
ATOM 522 N N . ALA A 1 73 ? -18.917 1.603 10.497 1.00 94.69 73 ALA A N 1
ATOM 523 C CA . ALA A 1 73 ? -20.359 1.855 10.463 1.00 94.69 73 ALA A CA 1
ATOM 524 C C . ALA A 1 73 ? -20.916 2.442 11.781 1.00 94.69 73 ALA A C 1
ATOM 526 O O . ALA A 1 73 ? -21.962 2.033 12.290 1.00 94.69 73 ALA A O 1
ATOM 527 N N . VAL A 1 74 ? -20.202 3.406 12.370 1.00 96.06 74 VAL A N 1
ATOM 528 C CA . VAL A 1 74 ? -20.597 4.106 13.602 1.00 96.06 74 VAL A CA 1
ATOM 529 C C . VAL A 1 74 ? -20.554 5.619 13.425 1.00 96.06 74 VAL A C 1
ATOM 531 O O . VAL A 1 74 ? -19.987 6.152 12.481 1.00 96.06 74 VAL A O 1
ATOM 534 N N . GLN A 1 75 ? -21.145 6.355 14.365 1.00 96.81 75 GLN A N 1
ATOM 535 C CA . GLN A 1 75 ? -21.057 7.813 14.356 1.00 96.81 75 GLN A CA 1
ATOM 536 C C . GLN A 1 75 ? -19.687 8.293 14.874 1.00 96.81 75 GLN A C 1
ATOM 538 O O . GLN A 1 75 ? -19.167 7.714 15.833 1.00 96.81 75 GLN A O 1
ATOM 543 N N . PRO A 1 76 ? -19.133 9.409 14.357 1.00 96.75 76 PRO A N 1
ATOM 544 C CA . PRO A 1 76 ? -17.869 9.969 14.848 1.00 96.75 76 PRO A CA 1
ATOM 545 C C . PRO A 1 76 ? -17.872 10.237 16.360 1.00 96.75 76 PRO A C 1
ATOM 547 O O . PRO A 1 76 ? -16.883 9.969 17.043 1.00 96.75 76 PRO A O 1
ATOM 550 N N . ALA A 1 77 ? -19.002 10.693 16.913 1.00 96.69 77 ALA A N 1
ATOM 551 C CA . ALA A 1 77 ? -19.168 10.907 18.352 1.00 96.69 77 ALA A CA 1
ATOM 552 C C . ALA A 1 77 ? -18.966 9.621 19.176 1.00 96.69 77 ALA A C 1
ATOM 554 O O . ALA A 1 77 ? -18.409 9.672 20.272 1.00 96.69 77 ALA A O 1
ATOM 555 N N . THR A 1 78 ? -19.360 8.464 18.637 1.00 96.62 78 THR A N 1
ATOM 556 C CA . THR A 1 78 ? -19.157 7.158 19.275 1.00 96.62 78 THR A CA 1
ATOM 557 C C . THR A 1 78 ? -17.674 6.806 19.338 1.00 96.62 78 THR A C 1
ATOM 559 O O . THR A 1 78 ? -17.195 6.402 20.395 1.00 96.62 78 THR A O 1
ATOM 562 N N . VAL A 1 79 ? -16.926 7.042 18.256 1.00 96.44 79 VAL A N 1
ATOM 563 C CA . VAL A 1 79 ? -15.472 6.816 18.227 1.00 96.44 79 VAL A CA 1
ATOM 564 C C . VAL A 1 79 ? -14.752 7.729 19.228 1.00 96.44 79 VAL A C 1
ATOM 566 O O . VAL A 1 79 ? -13.897 7.260 19.974 1.00 96.44 79 VAL A O 1
ATOM 569 N N . ARG A 1 80 ? -15.169 9.002 19.341 1.00 96.00 80 ARG A N 1
ATOM 570 C CA . ARG A 1 80 ? -14.654 9.936 20.366 1.00 96.00 80 ARG A CA 1
ATOM 571 C C . ARG A 1 80 ? -14.905 9.427 21.781 1.00 96.00 80 ARG A C 1
ATOM 573 O O . ARG A 1 80 ? -14.051 9.551 22.652 1.00 96.00 80 ARG A O 1
ATOM 580 N N . ARG A 1 81 ? -16.098 8.875 22.024 1.00 96.50 81 ARG A N 1
ATOM 581 C CA . ARG A 1 81 ? -16.453 8.311 23.328 1.00 96.50 81 ARG A CA 1
ATOM 582 C C . ARG A 1 81 ? -15.562 7.121 23.668 1.00 96.50 81 ARG A C 1
ATOM 584 O O . ARG A 1 81 ? -15.107 7.037 24.800 1.00 96.50 81 ARG A O 1
ATOM 591 N N . TRP A 1 82 ? -15.302 6.233 22.709 1.00 97.00 82 TRP A N 1
ATOM 592 C CA . TRP A 1 82 ? -14.388 5.105 22.903 1.00 97.00 82 TRP A CA 1
ATOM 593 C C . TRP A 1 82 ? -12.955 5.565 23.176 1.00 97.00 82 TRP A C 1
ATOM 595 O O . TRP A 1 82 ? -12.307 5.020 24.060 1.00 97.00 82 TRP A O 1
ATOM 605 N N . GLU A 1 83 ? -12.471 6.594 22.478 1.00 95.81 83 GLU A N 1
ATOM 606 C CA . GLU A 1 83 ? -11.153 7.182 22.742 1.00 95.81 83 GLU A CA 1
ATOM 607 C C . GLU A 1 83 ? -11.047 7.743 24.169 1.00 95.81 83 GLU A C 1
ATOM 609 O O . GLU A 1 83 ? -10.065 7.474 24.864 1.00 95.81 83 GLU A O 1
ATOM 614 N N . GLY A 1 84 ? -12.085 8.447 24.637 1.00 96.00 84 GLY A N 1
ATOM 615 C CA . GLY A 1 84 ? -12.180 8.908 26.026 1.00 96.00 84 GLY A CA 1
ATOM 616 C C . GLY A 1 84 ? -12.191 7.747 27.024 1.00 96.00 84 GLY A C 1
ATOM 617 O O . GLY A 1 84 ? -11.366 7.705 27.926 1.00 96.00 84 GLY A O 1
ATOM 618 N N . GLN A 1 85 ? -13.040 6.741 26.800 1.00 95.81 85 GLN A N 1
ATOM 619 C CA . GLN A 1 85 ? -13.120 5.541 27.644 1.00 95.81 85 GLN A CA 1
ATOM 620 C C . GLN A 1 85 ? -11.786 4.784 27.737 1.00 95.81 85 GLN A C 1
ATOM 622 O O . GLN A 1 85 ? -11.405 4.347 28.823 1.00 95.81 85 GLN A O 1
ATOM 627 N N . LEU A 1 86 ? -11.068 4.652 26.616 1.00 95.62 86 LEU A N 1
ATOM 628 C CA . LEU A 1 86 ? -9.743 4.034 26.577 1.00 95.62 86 LEU A CA 1
ATOM 629 C C . LEU A 1 86 ? -8.704 4.871 27.334 1.00 95.62 86 LEU A C 1
ATOM 631 O O . LEU A 1 86 ? -7.820 4.309 27.975 1.00 95.62 86 LEU A O 1
ATOM 635 N N . SER A 1 87 ? -8.797 6.198 27.255 1.00 95.00 87 SER A N 1
ATOM 636 C CA . SER A 1 87 ? -7.880 7.108 27.949 1.00 95.00 87 SER A CA 1
ATOM 637 C C . SER A 1 87 ? -8.108 7.107 29.461 1.00 95.00 87 SER A C 1
ATOM 639 O O . SER A 1 87 ? -7.142 7.106 30.218 1.00 95.00 87 SER A O 1
ATOM 641 N N . ASP A 1 88 ? -9.369 7.055 29.894 1.00 95.56 88 ASP A N 1
ATOM 642 C CA . ASP A 1 88 ? -9.747 7.143 31.306 1.00 95.56 88 ASP A CA 1
ATOM 643 C C . ASP A 1 88 ? -9.553 5.815 32.054 1.00 95.56 88 ASP A C 1
ATOM 645 O O . ASP A 1 88 ? -9.100 5.803 33.197 1.00 95.56 88 ASP A O 1
ATOM 649 N N . ALA A 1 89 ? -9.905 4.689 31.424 1.00 93.75 89 ALA A N 1
ATOM 650 C CA . ALA A 1 89 ? -9.983 3.381 32.084 1.00 93.75 89 ALA A CA 1
ATOM 651 C C . ALA A 1 89 ? -9.245 2.257 31.333 1.00 93.75 89 ALA A C 1
ATOM 653 O O . ALA A 1 89 ? -9.405 1.075 31.653 1.00 93.75 89 ALA A O 1
ATOM 654 N N . GLY A 1 90 ? -8.440 2.591 30.321 1.00 94.19 90 GLY A N 1
ATOM 655 C CA . GLY A 1 90 ? -7.758 1.596 29.499 1.00 94.19 90 GLY A CA 1
ATOM 656 C C . GLY A 1 90 ? -8.740 0.703 28.736 1.00 94.19 90 GLY A C 1
ATOM 657 O O . GLY A 1 90 ? -9.882 1.072 28.463 1.00 94.19 90 GLY A O 1
ATOM 658 N N . VAL A 1 91 ? -8.295 -0.503 28.373 1.00 93.06 91 VAL A N 1
ATOM 659 C CA . VAL A 1 91 ? -9.120 -1.454 27.601 1.00 93.06 91 VAL A CA 1
ATOM 660 C C . VAL A 1 91 ? -10.392 -1.846 28.366 1.00 93.06 91 VAL A C 1
ATOM 662 O O . VAL A 1 91 ? -11.431 -2.065 27.749 1.00 93.06 91 VAL A O 1
ATOM 665 N N . ALA A 1 92 ? -10.354 -1.842 29.704 1.00 92.75 92 ALA A N 1
ATOM 666 C CA . ALA A 1 92 ? -11.524 -2.111 30.537 1.00 92.75 92 ALA A CA 1
ATOM 667 C C . ALA A 1 92 ? -12.667 -1.109 30.292 1.00 92.75 92 ALA A C 1
ATOM 669 O O . ALA A 1 92 ? -13.834 -1.494 30.326 1.00 92.75 92 ALA A O 1
ATOM 670 N N . GLY A 1 93 ? -12.351 0.150 29.961 1.00 92.31 93 GLY A N 1
ATOM 671 C CA . GLY A 1 93 ? -13.346 1.167 29.609 1.00 92.31 93 GLY A CA 1
ATOM 672 C C . GLY A 1 93 ? -14.110 0.876 28.313 1.00 92.31 93 GLY A C 1
ATOM 673 O O . GLY A 1 93 ? -15.202 1.406 28.106 1.00 92.31 93 GLY A O 1
ATOM 674 N N . LEU A 1 94 ? -13.563 0.021 27.443 1.00 94.19 94 LEU A N 1
ATOM 675 C CA . LEU A 1 94 ? -14.187 -0.370 26.179 1.00 94.19 94 LEU A CA 1
ATOM 676 C C . LEU A 1 94 ? -15.120 -1.574 26.312 1.00 94.19 94 LEU A C 1
ATOM 678 O O . LEU A 1 94 ? -15.827 -1.883 25.349 1.00 94.19 94 LEU A O 1
ATOM 682 N N . LEU A 1 95 ? -15.160 -2.238 27.468 1.00 91.62 95 LEU A N 1
ATOM 683 C CA . LEU A 1 95 ? -16.066 -3.358 27.698 1.00 91.62 95 LEU A CA 1
ATOM 684 C C . LEU A 1 95 ? -17.536 -2.898 27.633 1.00 91.62 95 LEU A C 1
ATOM 686 O O . LEU A 1 95 ? -17.865 -1.752 27.956 1.00 91.62 95 LEU A O 1
ATOM 690 N N . PRO A 1 96 ? -18.457 -3.753 27.160 1.00 82.25 96 PRO A N 1
ATOM 691 C CA . PRO A 1 96 ? -19.880 -3.454 27.232 1.00 82.25 96 PRO A CA 1
ATOM 692 C C . PRO A 1 96 ? -20.315 -3.288 28.695 1.00 82.25 96 PRO A C 1
ATOM 694 O O . PRO A 1 96 ? -19.944 -4.081 29.557 1.00 82.25 96 PRO A O 1
ATOM 697 N N . GLU A 1 97 ? -21.127 -2.262 28.973 1.00 76.88 97 GLU A N 1
ATOM 698 C CA . GLU A 1 97 ? -21.723 -2.099 30.301 1.00 76.88 97 GLU A CA 1
ATOM 699 C C . GLU A 1 97 ? -22.581 -3.333 30.640 1.00 76.88 97 GLU A C 1
ATOM 701 O O . GLU A 1 97 ? -23.333 -3.805 29.774 1.00 76.88 97 GLU A O 1
ATOM 706 N N . PRO A 1 98 ? -22.530 -3.839 31.887 1.00 68.12 98 PRO A N 1
ATOM 707 C CA . PRO A 1 98 ? -23.393 -4.928 32.318 1.00 68.12 98 PRO A CA 1
ATOM 708 C C . PRO A 1 98 ? -24.866 -4.581 32.068 1.00 68.12 98 PRO A C 1
ATOM 710 O O . PRO A 1 98 ? -25.389 -3.593 32.593 1.00 68.12 98 PRO A O 1
ATOM 713 N N . LYS A 1 99 ? -25.564 -5.405 31.277 1.00 53.72 99 LYS A N 1
ATOM 714 C CA . LYS A 1 99 ? -27.018 -5.293 31.104 1.00 53.72 99 LYS A CA 1
ATOM 715 C C . LYS A 1 99 ? -27.705 -5.793 32.374 1.00 53.72 99 LYS A C 1
ATOM 717 O O . LYS A 1 99 ? -27.979 -6.977 32.527 1.00 53.72 99 LYS A O 1
ATOM 722 N N . GLY A 1 100 ? -27.993 -4.868 33.280 1.00 64.81 100 GLY A N 1
ATOM 723 C CA . GLY A 1 100 ? -28.783 -5.112 34.480 1.00 64.81 100 GLY A CA 1
ATOM 724 C C . GLY A 1 100 ? -29.532 -3.852 34.912 1.00 64.81 100 GLY A C 1
ATOM 725 O O . GLY A 1 100 ? -29.174 -2.745 34.500 1.00 64.81 100 GLY A O 1
ATOM 726 N N . PRO A 1 101 ? -30.596 -3.981 35.723 1.00 62.72 101 PRO A N 1
ATOM 727 C CA . PRO A 1 101 ? -31.251 -2.817 36.298 1.00 62.72 101 PRO A CA 1
ATOM 728 C C . PRO A 1 101 ? -30.219 -2.008 37.094 1.00 62.72 101 PRO A C 1
ATOM 730 O O . PRO A 1 101 ? -29.675 -2.495 38.082 1.00 62.72 101 PRO A O 1
ATOM 733 N N . LYS A 1 102 ? -29.966 -0.759 36.669 1.00 61.25 102 LYS A N 1
ATOM 734 C CA . LYS A 1 102 ? -28.981 0.144 37.300 1.00 61.25 102 LYS A CA 1
ATOM 735 C C . LYS A 1 102 ? -29.257 0.379 38.795 1.00 61.25 102 LYS A C 1
ATOM 737 O O . LYS A 1 102 ? -28.360 0.798 39.516 1.00 61.25 102 LYS A O 1
ATOM 742 N N . ARG A 1 103 ? -30.488 0.113 39.265 1.00 58.78 103 ARG A N 1
ATOM 743 C CA . ARG A 1 103 ? -30.891 0.117 40.682 1.00 58.78 103 ARG A CA 1
ATOM 744 C C . ARG A 1 103 ? -31.927 -0.971 40.977 1.00 58.78 103 ARG A C 1
ATOM 746 O O . ARG A 1 103 ? -32.801 -1.244 40.154 1.00 58.78 103 ARG A O 1
ATOM 753 N N . LYS A 1 104 ? -31.878 -1.545 42.186 1.00 60.88 104 LYS A N 1
ATOM 754 C CA . LYS A 1 104 ? -32.927 -2.431 42.722 1.00 60.88 104 LYS A CA 1
ATOM 755 C C . LYS A 1 104 ? -34.214 -1.612 42.910 1.00 60.88 104 LYS A C 1
ATOM 757 O O . LYS A 1 104 ? -34.277 -0.763 43.789 1.00 60.88 104 LYS A O 1
ATOM 762 N N . SER A 1 105 ? -35.247 -1.860 42.104 1.00 66.19 105 SER A N 1
ATOM 763 C CA . SER A 1 105 ? -36.469 -1.031 42.076 1.00 66.19 105 SER A CA 1
ATOM 764 C C . SER A 1 105 ? -37.360 -1.142 43.320 1.00 66.19 105 SER A C 1
ATOM 766 O O . SER A 1 105 ? -38.168 -0.255 43.566 1.00 66.19 105 SER A O 1
ATOM 768 N N . LYS A 1 106 ? -37.230 -2.223 44.102 1.00 66.19 106 LYS A N 1
ATOM 769 C CA . LYS A 1 106 ? -38.062 -2.485 45.295 1.00 66.19 106 LYS A CA 1
ATOM 770 C C . LYS A 1 106 ? -37.283 -2.590 46.608 1.00 66.19 106 LYS A C 1
ATOM 772 O O . LYS A 1 106 ? -37.889 -2.580 47.670 1.00 66.19 106 LYS A O 1
ATOM 777 N N . LEU A 1 107 ? -35.961 -2.715 46.542 1.00 78.06 107 LEU A N 1
ATOM 778 C CA . LEU A 1 107 ? -35.088 -2.828 47.709 1.00 78.06 107 LEU A CA 1
ATOM 779 C C . LEU A 1 107 ? -34.043 -1.716 47.621 1.00 78.06 107 LEU A C 1
ATOM 781 O O . LEU A 1 107 ? -32.889 -1.969 47.281 1.00 78.06 107 LEU A O 1
ATOM 785 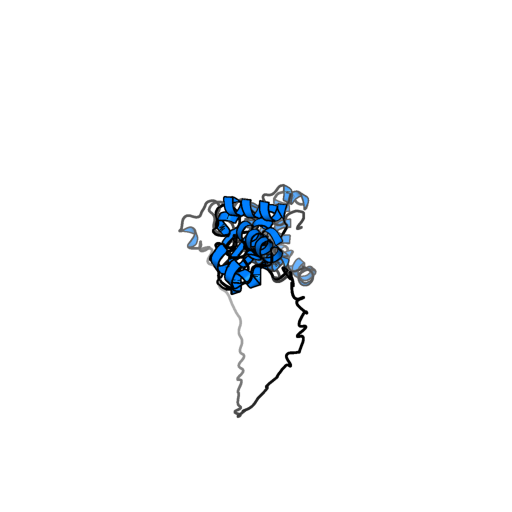N N . THR A 1 108 ? -34.507 -0.481 47.807 1.00 81.88 108 THR A N 1
ATOM 786 C CA . THR A 1 108 ? -33.650 0.706 47.874 1.00 81.88 108 THR A CA 1
ATOM 787 C C . THR A 1 108 ? -32.855 0.713 49.176 1.00 81.88 108 THR A C 1
ATOM 789 O O . THR A 1 108 ? -33.241 0.050 50.142 1.00 81.88 108 THR A O 1
ATOM 792 N N . ASP A 1 109 ? -31.770 1.484 49.217 1.00 79.69 109 ASP A N 1
ATOM 793 C CA . ASP A 1 109 ? -30.900 1.590 50.396 1.00 79.69 109 ASP A CA 1
ATOM 794 C C . ASP A 1 109 ? -31.686 2.033 51.644 1.00 79.69 109 ASP A C 1
ATOM 796 O O . ASP A 1 109 ? -31.514 1.467 52.722 1.00 79.69 109 ASP A O 1
ATOM 800 N N . ASP A 1 110 ? -32.662 2.931 51.472 1.00 82.75 110 ASP A N 1
ATOM 801 C CA . ASP A 1 110 ? -33.573 3.365 52.540 1.00 82.75 110 ASP A CA 1
ATOM 802 C C . ASP A 1 110 ? -34.442 2.220 53.086 1.00 82.75 110 ASP A C 1
ATOM 804 O O . ASP A 1 110 ? -34.673 2.113 54.294 1.00 82.75 110 ASP A O 1
ATOM 808 N N . VAL A 1 111 ? -34.929 1.334 52.208 1.00 84.38 111 VAL A N 1
ATOM 809 C CA . VAL A 1 111 ? -35.746 0.176 52.602 1.00 84.38 111 VAL A CA 1
ATOM 810 C C . VAL A 1 111 ? -34.883 -0.869 53.308 1.00 84.38 111 VAL A C 1
ATOM 812 O O . VAL A 1 111 ? -35.337 -1.458 54.288 1.00 84.38 111 VAL A O 1
ATOM 815 N N . VAL A 1 112 ? -33.632 -1.067 52.878 1.00 85.25 112 VAL A N 1
ATOM 816 C CA . VAL A 1 112 ? -32.666 -1.946 53.562 1.00 85.25 112 VAL A CA 1
ATOM 817 C C . VAL A 1 112 ? -32.342 -1.416 54.958 1.00 85.25 112 VAL A C 1
ATOM 819 O O . VAL A 1 112 ? -32.444 -2.170 55.925 1.00 85.25 112 VAL A O 1
ATOM 822 N N . ALA A 1 113 ? -32.054 -0.119 55.090 1.00 86.19 113 ALA A N 1
ATOM 823 C CA . ALA A 1 113 ? -31.794 0.515 56.381 1.00 86.19 113 ALA A CA 1
ATOM 824 C C . ALA A 1 113 ? -33.008 0.419 57.323 1.00 86.19 113 ALA A C 1
ATOM 826 O O . ALA A 1 113 ? -32.859 0.149 58.515 1.00 86.19 113 ALA A O 1
ATOM 827 N N . LYS A 1 114 ? -34.232 0.569 56.794 1.00 87.75 114 LYS A N 1
ATOM 828 C CA . LYS A 1 114 ? -35.471 0.370 57.565 1.00 87.75 114 LYS A CA 1
ATOM 829 C C . LYS A 1 114 ? -35.632 -1.080 58.037 1.00 87.75 114 LYS A C 1
ATOM 831 O O . LYS A 1 114 ? -36.044 -1.299 59.173 1.00 87.75 114 LYS A O 1
ATOM 836 N N . ILE A 1 115 ? -35.309 -2.063 57.192 1.00 89.50 115 ILE A N 1
ATOM 837 C CA . ILE A 1 115 ? -35.341 -3.491 57.550 1.00 89.50 115 ILE A CA 1
ATOM 838 C C . ILE A 1 115 ? -34.329 -3.801 58.660 1.00 89.50 115 ILE A C 1
ATOM 840 O O . ILE A 1 115 ? -34.674 -4.515 59.599 1.00 89.50 115 ILE A O 1
ATOM 844 N N . GLN A 1 116 ? -33.113 -3.258 58.567 1.00 89.62 116 GLN A N 1
ATOM 845 C CA . GLN A 1 116 ? -32.054 -3.459 59.559 1.00 89.62 116 GLN A CA 1
ATOM 846 C C . GLN A 1 116 ? -32.427 -2.854 60.916 1.00 89.62 116 GLN A C 1
ATOM 848 O O . GLN A 1 116 ? -32.401 -3.575 61.908 1.00 89.62 116 GLN A O 1
ATOM 853 N N . ARG A 1 117 ? -32.909 -1.603 60.954 1.00 87.94 117 ARG A N 1
ATOM 854 C CA . ARG A 1 117 ? -33.378 -0.963 62.200 1.00 87.94 117 ARG A CA 1
ATOM 855 C C . ARG A 1 117 ? -34.505 -1.741 62.872 1.00 87.94 117 ARG A C 1
ATOM 857 O O . ARG A 1 117 ? -34.414 -2.068 64.044 1.00 87.94 117 ARG A O 1
ATOM 864 N N . LEU A 1 118 ? -35.530 -2.137 62.111 1.00 88.81 118 LEU A N 1
ATOM 865 C CA . LEU A 1 118 ? -36.618 -2.953 62.662 1.00 88.81 118 LEU A CA 1
ATOM 866 C C . LEU A 1 118 ? -36.116 -4.305 63.187 1.00 88.81 118 LEU A C 1
ATOM 868 O O . LEU A 1 118 ? -36.713 -4.872 64.100 1.00 88.81 118 LEU A O 1
ATOM 872 N N . ARG A 1 119 ? -35.035 -4.842 62.611 1.00 90.62 119 ARG A N 1
ATOM 873 C CA . ARG A 1 119 ? -34.428 -6.085 63.081 1.00 90.62 119 ARG A CA 1
ATOM 874 C C . ARG A 1 119 ? -33.629 -5.889 64.371 1.00 90.62 119 ARG A C 1
ATOM 876 O O . ARG A 1 119 ? -33.708 -6.762 65.233 1.00 90.62 119 ARG A O 1
ATOM 883 N N . GLU A 1 120 ? -32.912 -4.777 64.498 1.00 88.19 120 GLU A N 1
ATOM 884 C CA . GLU A 1 120 ? -32.210 -4.357 65.720 1.00 88.19 120 GLU A CA 1
ATOM 885 C C . GLU A 1 120 ? -33.195 -4.092 66.869 1.00 88.19 120 GLU A C 1
ATOM 887 O O . GLU A 1 120 ? -32.967 -4.550 67.985 1.00 88.19 120 GLU A O 1
ATOM 892 N N . ASP A 1 121 ? -34.354 -3.500 66.566 1.00 88.00 121 ASP A N 1
ATOM 893 C CA . ASP A 1 121 ? -35.462 -3.265 67.506 1.00 88.00 121 ASP A CA 1
ATOM 894 C C . ASP A 1 121 ? -36.232 -4.552 67.891 1.00 88.00 121 ASP A C 1
ATOM 896 O O . ASP A 1 121 ? -37.258 -4.509 68.573 1.00 88.00 121 ASP A O 1
ATOM 900 N N . GLY A 1 122 ? -35.769 -5.727 67.443 1.00 88.50 122 GLY A N 1
ATOM 901 C CA . GLY A 1 122 ? -36.327 -7.030 67.813 1.00 88.50 122 GLY A CA 1
ATOM 902 C C . GLY A 1 122 ? -37.586 -7.448 67.045 1.00 88.50 122 GLY A C 1
ATOM 903 O O . GLY A 1 122 ? -38.225 -8.440 67.410 1.00 88.50 122 GLY A O 1
ATOM 904 N N . ALA A 1 123 ? -37.959 -6.755 65.963 1.00 89.06 123 ALA A N 1
ATOM 905 C CA . ALA A 1 123 ? -39.142 -7.117 65.190 1.00 89.06 123 ALA A CA 1
ATOM 906 C C . ALA A 1 123 ? -38.992 -8.495 64.512 1.00 89.06 123 ALA A C 1
ATOM 908 O O . ALA A 1 123 ? -37.937 -8.887 63.989 1.00 89.06 123 ALA A O 1
ATOM 909 N N . SER A 1 124 ? -40.095 -9.248 64.487 1.00 89.62 124 SER A N 1
ATOM 910 C CA . SER A 1 124 ? -40.171 -10.519 63.761 1.00 89.62 124 SER A CA 1
ATOM 911 C C . SER A 1 124 ? -40.198 -10.289 62.247 1.00 89.62 124 SER A C 1
ATOM 913 O O . SER A 1 124 ? -40.691 -9.267 61.770 1.00 89.62 124 SER A O 1
ATOM 915 N N . TYR A 1 125 ? -39.746 -11.273 61.461 1.00 86.81 125 TYR A N 1
ATOM 916 C CA . TYR A 1 125 ? -39.796 -11.212 59.992 1.00 86.81 125 TYR A CA 1
ATOM 917 C C . TYR A 1 125 ? -41.190 -10.850 59.457 1.00 86.81 125 TYR A C 1
ATOM 919 O O . TYR A 1 125 ? -41.312 -10.075 58.512 1.00 86.81 125 TYR A O 1
ATOM 927 N N . ARG A 1 126 ? -42.252 -11.354 60.100 1.00 89.00 126 ARG A N 1
ATOM 928 C CA . ARG A 1 126 ? -43.643 -11.052 59.737 1.00 89.00 126 ARG A CA 1
ATOM 929 C C . ARG A 1 126 ? -44.003 -9.580 59.973 1.00 89.00 126 ARG A C 1
ATOM 931 O O . ARG A 1 126 ? -44.680 -8.989 59.137 1.00 89.00 126 ARG A O 1
ATOM 938 N N . ALA A 1 127 ? -43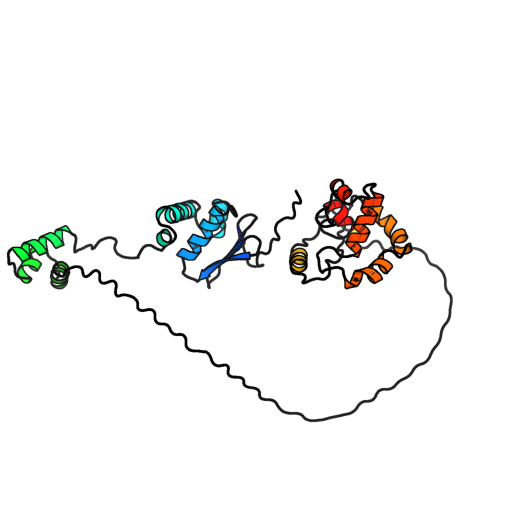.527 -8.987 61.068 1.00 86.19 127 ALA A N 1
ATOM 939 C CA . ALA A 1 127 ? -43.729 -7.570 61.368 1.00 86.19 127 ALA A CA 1
ATOM 940 C C . ALA A 1 127 ? -42.956 -6.666 60.393 1.00 86.19 127 ALA A C 1
ATOM 942 O O . ALA A 1 127 ? -43.495 -5.671 59.914 1.00 86.19 127 ALA A O 1
ATO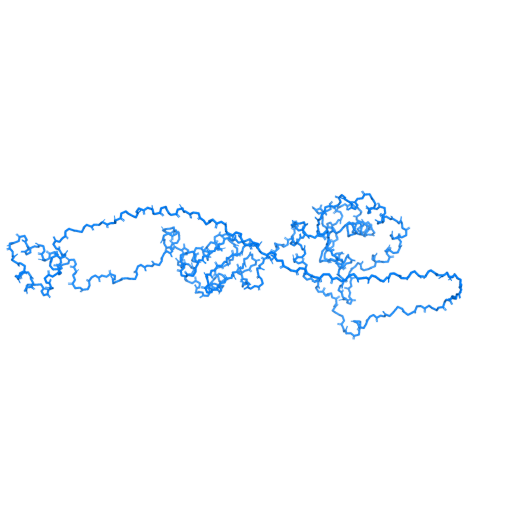M 943 N N . ILE A 1 128 ? -41.732 -7.056 60.022 1.00 87.38 128 ILE A N 1
ATOM 944 C CA . ILE A 1 128 ? -40.919 -6.324 59.040 1.00 87.38 128 ILE A CA 1
ATOM 945 C C . ILE A 1 128 ? -41.600 -6.328 57.665 1.00 87.38 128 ILE A C 1
ATOM 947 O O . ILE A 1 128 ? -41.709 -5.276 57.039 1.00 87.38 128 ILE A O 1
ATOM 951 N N . ILE A 1 129 ? -42.119 -7.476 57.216 1.00 89.88 129 ILE A N 1
ATOM 952 C CA . ILE A 1 129 ? -42.876 -7.593 55.955 1.00 89.88 129 ILE A CA 1
ATOM 953 C C . ILE A 1 129 ? -44.094 -6.667 55.963 1.00 89.88 129 ILE A C 1
ATOM 955 O O . ILE A 1 129 ? -44.294 -5.912 55.013 1.00 89.88 129 ILE A O 1
ATOM 959 N N . ALA A 1 130 ? -44.875 -6.671 57.048 1.00 87.44 130 ALA A N 1
ATOM 960 C CA . ALA A 1 130 ? -46.044 -5.804 57.178 1.00 87.44 130 ALA A CA 1
ATOM 961 C C . ALA A 1 130 ? -45.677 -4.306 57.148 1.00 87.44 130 ALA A C 1
ATOM 963 O O . ALA A 1 130 ? -46.396 -3.511 56.551 1.00 87.44 130 ALA A O 1
ATOM 964 N N . ALA A 1 131 ? -44.542 -3.921 57.740 1.00 84.62 131 ALA A N 1
ATOM 965 C CA . ALA A 1 131 ? -44.099 -2.526 57.840 1.00 84.62 131 ALA A CA 1
ATOM 966 C C . ALA A 1 131 ? -43.384 -1.977 56.587 1.00 84.62 131 ALA A C 1
ATOM 968 O O . ALA A 1 131 ? -43.203 -0.760 56.447 1.00 84.62 131 ALA A O 1
ATOM 969 N N . THR A 1 132 ? -42.914 -2.858 55.703 1.00 84.56 132 THR A N 1
ATOM 970 C CA . THR A 1 132 ? -42.099 -2.494 54.528 1.00 84.56 132 THR A CA 1
ATOM 971 C C . THR A 1 132 ? -42.755 -2.859 53.199 1.00 84.56 132 THR A C 1
ATOM 973 O O . THR A 1 132 ? -42.361 -2.320 52.169 1.00 84.56 132 THR A O 1
ATOM 976 N N . GLY A 1 133 ? -43.753 -3.748 53.201 1.00 84.19 133 GLY A N 1
ATOM 977 C CA . GLY A 1 133 ? -44.452 -4.195 51.994 1.00 84.19 133 GLY A CA 1
ATOM 978 C C . GLY A 1 133 ? -43.598 -5.055 51.052 1.00 84.19 133 GLY A C 1
ATOM 979 O O . GLY A 1 133 ? -44.032 -5.346 49.937 1.00 84.19 133 GLY A O 1
ATOM 980 N N . VAL A 1 134 ? -42.391 -5.467 51.464 1.00 87.88 134 VAL A N 1
ATOM 981 C CA . VAL A 1 134 ? -41.512 -6.351 50.682 1.00 87.88 134 VAL A CA 1
ATOM 982 C C . VAL A 1 134 ? -41.668 -7.819 51.075 1.00 87.88 134 VAL A C 1
ATOM 984 O O . VAL A 1 134 ? -42.092 -8.160 52.176 1.00 87.88 134 VAL A O 1
ATOM 987 N N . SER A 1 135 ? -41.312 -8.714 50.151 1.00 87.62 135 SER A N 1
ATOM 988 C CA . SER A 1 135 ? -41.428 -10.160 50.357 1.00 87.62 135 SER A CA 1
ATOM 989 C C . SER A 1 135 ? -40.502 -10.676 51.468 1.00 87.62 135 SER A C 1
ATOM 991 O O . SER A 1 135 ? -39.437 -10.110 51.723 1.00 87.62 135 SER A O 1
ATOM 993 N N . HIS A 1 136 ? -40.846 -11.823 52.062 1.00 88.56 136 HIS A N 1
ATOM 994 C CA . HIS A 1 136 ? -39.992 -12.502 53.045 1.00 88.56 136 HIS A CA 1
ATOM 995 C C . HIS A 1 136 ? -38.571 -12.772 52.512 1.00 88.56 136 HIS A C 1
ATOM 997 O O . HIS A 1 136 ? -37.587 -12.586 53.227 1.00 88.56 136 HIS A O 1
ATOM 1003 N N . GLY A 1 137 ? -38.445 -13.154 51.234 1.00 84.56 137 GLY A N 1
ATOM 1004 C CA . GLY A 1 137 ? -37.148 -13.360 50.579 1.00 84.56 137 GLY A CA 1
ATOM 1005 C C . GLY A 1 137 ? -36.318 -12.077 50.479 1.00 84.56 137 GLY A C 1
ATOM 1006 O O . GLY A 1 137 ? -35.105 -12.120 50.666 1.00 84.56 137 GLY A O 1
ATOM 1007 N N . SER A 1 138 ? -36.965 -10.928 50.265 1.00 84.81 138 SER A N 1
ATOM 1008 C CA . SER A 1 138 ? -36.311 -9.614 50.225 1.00 84.81 138 SER A CA 1
ATOM 1009 C C . SER A 1 138 ? -35.796 -9.184 51.599 1.00 84.81 138 SER A C 1
ATOM 1011 O O . SER A 1 138 ? -34.679 -8.685 51.684 1.00 84.81 138 SER A O 1
ATOM 1013 N N . VAL A 1 139 ? -36.564 -9.432 52.667 1.00 84.88 139 VAL A N 1
ATOM 1014 C CA . VAL A 1 139 ? -36.132 -9.168 54.051 1.00 84.88 139 VAL A CA 1
ATOM 1015 C C . VAL A 1 139 ? -34.930 -10.037 54.420 1.00 84.88 139 VAL A C 1
ATOM 1017 O O . VAL A 1 139 ? -33.953 -9.533 54.961 1.00 84.88 139 VAL A O 1
ATOM 1020 N N . ARG A 1 140 ? -34.950 -11.329 54.061 1.00 86.12 140 ARG A N 1
ATOM 1021 C CA . ARG A 1 140 ? -33.809 -12.228 54.292 1.00 86.12 140 ARG A CA 1
ATOM 1022 C C . ARG A 1 140 ? -32.562 -11.777 53.529 1.00 86.12 140 ARG A C 1
ATOM 1024 O O . ARG A 1 140 ? -31.477 -11.761 54.097 1.00 86.12 140 ARG A O 1
ATOM 1031 N N . ASN A 1 141 ? -32.722 -11.371 52.270 1.00 82.56 141 ASN A N 1
ATOM 1032 C CA . ASN A 1 141 ? -31.613 -10.894 51.443 1.00 82.56 141 ASN A CA 1
ATOM 1033 C C . ASN A 1 141 ? -31.023 -9.568 51.962 1.00 82.56 141 ASN A C 1
ATOM 1035 O O . ASN A 1 141 ? -29.822 -9.366 51.884 1.00 82.56 141 ASN A O 1
ATOM 1039 N N . ALA A 1 142 ? -31.851 -8.682 52.526 1.00 83.56 142 ALA A N 1
ATOM 1040 C CA . ALA A 1 142 ? -31.411 -7.419 53.128 1.00 83.56 142 ALA A CA 1
ATOM 1041 C C . ALA A 1 142 ? -30.655 -7.592 54.461 1.00 83.56 142 ALA A C 1
ATOM 1043 O O . ALA A 1 142 ? -29.907 -6.704 54.863 1.00 83.56 142 ALA A O 1
ATOM 1044 N N . LEU A 1 143 ? -30.866 -8.720 55.148 1.00 83.88 143 LEU A N 1
ATOM 1045 C CA . LEU A 1 143 ? -30.222 -9.066 56.420 1.00 83.88 143 LEU A CA 1
ATOM 1046 C C . LEU A 1 143 ? -29.030 -10.019 56.254 1.00 83.88 143 LEU A C 1
ATOM 1048 O O . LEU A 1 143 ? -28.351 -10.320 57.232 1.00 83.88 143 LEU A O 1
ATOM 1052 N N . THR A 1 144 ? -28.782 -10.511 55.039 1.00 80.44 144 THR A N 1
ATOM 1053 C CA . THR A 1 144 ? -27.585 -11.301 54.740 1.00 80.44 144 THR A CA 1
ATOM 1054 C C . THR A 1 144 ? -26.447 -10.321 54.438 1.00 80.44 144 THR A C 1
ATOM 1056 O O . THR A 1 144 ? -26.646 -9.439 53.598 1.00 80.44 144 THR A O 1
ATOM 1059 N N . PRO A 1 145 ? -25.277 -10.423 55.096 1.00 58.44 145 PRO A N 1
ATOM 1060 C CA . PRO A 1 145 ? -24.101 -9.652 54.708 1.00 58.44 145 PRO A CA 1
ATOM 1061 C C . PRO A 1 145 ? -23.819 -9.877 53.222 1.00 58.44 145 PRO A C 1
ATOM 1063 O O . PRO A 1 145 ? -23.972 -10.993 52.726 1.00 58.44 145 PRO A O 1
ATOM 1066 N N . ALA A 1 146 ? -23.446 -8.824 52.496 1.00 53.62 146 ALA A N 1
ATOM 1067 C CA . ALA A 1 146 ? -23.030 -8.971 51.112 1.00 53.62 146 ALA A CA 1
ATOM 1068 C C . ALA A 1 146 ? -21.705 -9.744 51.082 1.00 53.62 146 ALA A C 1
ATOM 1070 O O . ALA A 1 146 ? -20.637 -9.142 51.142 1.00 53.62 146 ALA A O 1
ATOM 1071 N N . ASP A 1 147 ? -21.770 -11.072 50.996 1.00 41.28 147 ASP A N 1
ATOM 1072 C CA . ASP A 1 147 ? -20.635 -11.861 50.538 1.00 41.28 147 ASP A CA 1
ATOM 1073 C C . ASP A 1 147 ? -20.378 -11.444 49.088 1.00 41.28 147 ASP A C 1
ATOM 1075 O O . ASP A 1 147 ? -21.010 -11.925 48.145 1.00 41.28 147 ASP A O 1
ATOM 1079 N N . GLY A 1 148 ? -19.449 -10.503 48.915 1.00 44.34 148 GLY A N 1
ATOM 1080 C CA . GLY A 1 148 ? -18.790 -10.183 47.652 1.00 44.34 148 GLY A CA 1
ATOM 1081 C C . GLY A 1 148 ? -17.887 -11.331 47.204 1.00 44.34 148 GLY A C 1
ATOM 1082 O O . GLY A 1 148 ? -16.716 -11.126 46.910 1.00 44.34 148 GLY A O 1
ATOM 1083 N N . GLY A 1 149 ? -18.420 -12.552 47.201 1.00 34.47 149 GLY A N 1
ATOM 1084 C CA . GLY A 1 149 ? -17.738 -13.742 46.733 1.00 34.47 149 GLY A CA 1
ATOM 1085 C C . GLY A 1 149 ? -17.709 -13.758 45.213 1.00 34.47 149 GLY A C 1
ATOM 1086 O O . GLY A 1 149 ? -18.480 -14.484 44.584 1.00 34.47 149 GLY A O 1
ATOM 1087 N N . GLU A 1 150 ? -16.789 -12.996 44.621 1.00 36.22 150 GLU A N 1
ATOM 1088 C CA . GLU A 1 150 ? -16.108 -13.474 43.423 1.00 36.22 150 GLU A CA 1
ATOM 1089 C C . GLU A 1 150 ? -15.550 -14.855 43.766 1.00 36.22 150 GLU A C 1
ATOM 1091 O O . GLU A 1 150 ? -14.589 -14.999 44.521 1.00 36.22 150 GLU A O 1
ATOM 1096 N N . LYS A 1 151 ? -16.211 -15.902 43.270 1.00 34.84 151 LYS A N 1
ATOM 1097 C CA . LYS A 1 151 ? -15.610 -17.230 43.256 1.00 34.84 151 LYS A CA 1
ATOM 1098 C C . LYS A 1 151 ? -14.365 -17.125 42.372 1.00 34.84 151 LYS A C 1
ATOM 1100 O O . LYS A 1 151 ? -14.521 -16.765 41.203 1.00 34.84 151 LYS A O 1
ATOM 1105 N N . PRO A 1 152 ? -13.160 -17.436 42.879 1.00 33.28 152 PRO A N 1
ATOM 1106 C CA . PRO A 1 152 ? -11.977 -17.499 42.040 1.00 33.28 152 PRO A CA 1
ATOM 1107 C C . PRO A 1 152 ? -12.240 -18.492 40.908 1.00 33.28 152 PRO A C 1
ATOM 1109 O O . PRO A 1 152 ? -12.528 -19.664 41.159 1.00 33.28 152 PRO A O 1
ATOM 1112 N N . CYS A 1 153 ? -12.183 -18.019 39.665 1.00 28.33 153 CYS A N 1
ATOM 1113 C CA . CYS A 1 153 ? -12.131 -18.902 38.512 1.00 28.33 153 CYS A CA 1
ATOM 1114 C C . CYS A 1 153 ? -10.797 -19.643 38.578 1.00 28.33 153 CYS A C 1
ATOM 1116 O O . CYS A 1 153 ? -9.740 -19.068 38.326 1.00 28.33 153 CYS A O 1
ATOM 1118 N N . THR A 1 154 ? -10.838 -20.915 38.957 1.00 33.28 154 THR A N 1
ATOM 1119 C CA . THR A 1 154 ? -9.709 -21.816 38.767 1.00 33.28 154 THR A CA 1
ATOM 1120 C C . THR A 1 154 ? -9.510 -22.022 37.263 1.00 33.28 154 THR A C 1
ATOM 1122 O O . THR A 1 154 ? -10.463 -22.391 36.570 1.00 33.28 154 THR A O 1
ATOM 1125 N N . PRO A 1 155 ? -8.302 -21.781 36.723 1.00 31.69 155 PRO A N 1
ATOM 1126 C CA . PRO A 1 155 ? -8.029 -22.033 35.319 1.00 31.69 155 PRO A CA 1
ATOM 1127 C C . PRO A 1 155 ? -8.131 -23.539 35.076 1.00 31.69 155 PRO A C 1
ATOM 1129 O O . PRO A 1 155 ? -7.375 -24.327 35.641 1.00 31.69 155 PRO A O 1
ATOM 1132 N N . THR A 1 156 ? -9.085 -23.949 34.244 1.00 26.94 156 THR A N 1
ATOM 1133 C CA . THR A 1 156 ? -9.090 -25.303 33.689 1.00 26.94 156 THR A CA 1
ATOM 1134 C C . THR A 1 156 ? -8.039 -25.332 32.589 1.00 26.94 156 THR A C 1
ATOM 1136 O O . THR A 1 156 ? -8.284 -24.910 31.462 1.00 26.94 156 THR A O 1
ATOM 1139 N N . SER A 1 157 ? -6.841 -25.801 32.927 1.00 36.50 157 SER A N 1
ATOM 1140 C CA . SER A 1 157 ? -5.885 -26.281 31.939 1.00 36.50 157 SER A CA 1
ATOM 1141 C C . SER A 1 157 ? -6.435 -27.580 31.348 1.00 36.50 157 SER A C 1
ATOM 1143 O O . SER A 1 157 ? -6.259 -28.650 31.926 1.00 36.50 157 SER A O 1
ATOM 1145 N N . SER A 1 158 ? -7.115 -27.490 30.209 1.00 34.06 158 SER A N 1
ATOM 1146 C CA . SER A 1 158 ? -7.315 -28.642 29.332 1.00 34.06 158 SER A CA 1
ATOM 1147 C C . SER A 1 158 ? -6.320 -28.533 28.187 1.00 34.06 158 SER A C 1
ATOM 1149 O O . SER A 1 158 ? -6.631 -28.016 27.119 1.00 34.06 158 SER A O 1
ATOM 1151 N N . VAL A 1 159 ? -5.101 -29.001 28.442 1.00 35.34 159 VAL A N 1
ATOM 1152 C CA . VAL A 1 159 ? -4.222 -29.492 27.384 1.00 35.34 159 VAL A CA 1
ATOM 1153 C C . VAL A 1 159 ? -4.378 -31.005 27.404 1.00 35.34 159 VAL A C 1
ATOM 1155 O O . VAL A 1 159 ? -3.943 -31.658 28.349 1.00 35.34 159 VAL A O 1
ATOM 1158 N N . ALA A 1 160 ? -5.018 -31.550 26.378 1.00 28.55 160 ALA A N 1
ATOM 1159 C CA . ALA A 1 160 ? -4.859 -32.944 25.999 1.00 28.55 160 ALA A CA 1
ATOM 1160 C C . ALA A 1 160 ? -4.910 -33.044 24.465 1.00 28.55 160 ALA A C 1
ATOM 1162 O O . ALA A 1 160 ? -5.592 -32.237 23.828 1.00 28.55 160 ALA A O 1
ATOM 1163 N N . PRO A 1 161 ? -4.121 -33.953 23.875 1.00 29.23 161 PRO A N 1
ATOM 1164 C CA . PRO A 1 161 ? -3.580 -33.826 22.528 1.00 29.23 161 PRO A CA 1
ATOM 1165 C C . PRO A 1 161 ? -4.527 -34.433 21.492 1.00 29.23 161 PRO A C 1
ATOM 1167 O O . PRO A 1 161 ? -5.145 -35.462 21.746 1.00 29.23 161 PRO A O 1
ATOM 1170 N N . VAL A 1 162 ? -4.596 -33.834 20.304 1.00 28.95 162 VAL A N 1
ATOM 1171 C CA . VAL A 1 162 ? -5.207 -34.492 19.143 1.00 28.95 162 VAL A CA 1
ATOM 1172 C C . VAL A 1 162 ? -4.133 -35.357 18.495 1.00 28.95 162 VAL A C 1
ATOM 1174 O O . VAL A 1 162 ? -3.204 -34.854 17.861 1.00 28.95 162 VAL A O 1
ATOM 1177 N N . GLU A 1 163 ? -4.244 -36.661 18.727 1.00 29.03 163 GLU A N 1
ATOM 1178 C CA . GLU A 1 163 ? -3.492 -37.694 18.028 1.00 29.03 163 GLU A CA 1
ATOM 1179 C C . GLU A 1 163 ? -3.889 -37.726 16.546 1.00 29.03 163 GLU A C 1
ATOM 1181 O O . GLU A 1 163 ? -5.054 -37.588 16.170 1.00 29.03 163 GLU A O 1
ATOM 1186 N N . GLN A 1 164 ? -2.871 -37.865 15.702 1.00 32.19 164 GLN A N 1
ATOM 1187 C CA . GLN A 1 164 ? -2.981 -38.025 14.261 1.00 32.19 164 GLN A CA 1
ATOM 1188 C C . GLN A 1 164 ? -3.466 -39.439 13.938 1.00 32.19 164 GLN A C 1
ATOM 1190 O O . GLN A 1 164 ? -2.773 -40.405 14.249 1.00 32.19 164 GLN A O 1
ATOM 1195 N N . GLU A 1 165 ? -4.582 -39.563 13.222 1.00 28.88 165 GLU A N 1
ATOM 1196 C CA . GLU A 1 165 ? -4.958 -40.817 12.569 1.00 28.88 165 GLU A CA 1
ATOM 1197 C C . GLU A 1 165 ? -4.781 -40.699 11.054 1.00 28.88 165 GLU A C 1
ATOM 1199 O O . GLU A 1 165 ? -5.571 -40.103 10.321 1.00 28.88 165 GLU A O 1
ATOM 1204 N N . GLN A 1 166 ? -3.670 -41.276 10.600 1.00 30.30 166 GLN A N 1
ATOM 1205 C CA . GLN A 1 166 ? -3.429 -41.665 9.221 1.00 30.30 166 GLN A CA 1
ATOM 1206 C C . GLN A 1 166 ? -4.366 -42.822 8.853 1.00 30.30 166 GLN A C 1
ATOM 1208 O O . GLN A 1 166 ? -4.369 -43.853 9.522 1.00 30.30 166 GLN A O 1
ATOM 1213 N N . LYS A 1 167 ? -5.061 -42.715 7.719 1.00 27.17 167 LYS A N 1
ATOM 1214 C CA . LYS A 1 167 ? -5.542 -43.884 6.975 1.00 27.17 167 LYS A CA 1
ATOM 1215 C C . LYS A 1 167 ? -5.127 -43.773 5.512 1.00 27.17 167 LYS A C 1
ATOM 1217 O O . LYS A 1 167 ? -5.689 -43.005 4.738 1.00 27.17 167 LYS A O 1
ATOM 1222 N N . ARG A 1 168 ? -4.088 -44.541 5.180 1.00 27.28 168 ARG A N 1
ATOM 1223 C CA . ARG A 1 168 ? -3.787 -45.041 3.836 1.00 27.28 168 ARG A CA 1
ATOM 1224 C C . ARG A 1 168 ? -4.673 -46.255 3.581 1.00 27.28 168 ARG A C 1
ATOM 1226 O O . ARG A 1 168 ? -4.624 -47.169 4.394 1.00 27.28 168 ARG A O 1
ATOM 1233 N N . GLU A 1 169 ? -5.327 -46.308 2.427 1.00 27.72 169 GLU A N 1
ATOM 1234 C CA . GLU A 1 169 ? -5.629 -47.560 1.721 1.00 27.72 169 GLU A CA 1
ATOM 1235 C C . GLU A 1 169 ? -5.383 -47.324 0.214 1.00 27.72 169 GLU A C 1
ATOM 1237 O O . GLU A 1 169 ? -6.095 -46.566 -0.440 1.00 27.72 169 GLU A O 1
ATOM 1242 N N . GLN A 1 170 ? -4.291 -47.910 -0.295 1.00 26.64 170 GLN A N 1
ATOM 1243 C CA . GLN A 1 170 ? -4.153 -48.392 -1.679 1.00 26.64 170 GLN A CA 1
ATOM 1244 C C . GLN A 1 170 ? -4.971 -49.704 -1.749 1.00 26.64 170 GLN A C 1
ATOM 1246 O O . GLN A 1 170 ? -5.138 -50.349 -0.719 1.00 26.64 170 GLN A O 1
ATOM 1251 N N . GLU A 1 171 ? -5.580 -50.151 -2.848 1.00 28.55 171 GLU A N 1
ATOM 1252 C CA . GLU A 1 171 ? -4.940 -50.647 -4.073 1.00 28.55 171 GLU A CA 1
ATOM 1253 C C . GLU A 1 171 ? -6.055 -51.182 -5.004 1.00 28.55 171 GLU A C 1
ATOM 1255 O O . GLU A 1 171 ? -6.951 -51.877 -4.523 1.00 28.55 171 GLU A O 1
ATOM 1260 N N . GLN A 1 172 ? -5.979 -50.944 -6.320 1.00 27.84 172 GLN A N 1
ATOM 1261 C CA . GLN A 1 172 ? -6.169 -52.029 -7.294 1.00 27.84 172 GLN A CA 1
ATOM 1262 C C . GLN A 1 172 ? -5.625 -51.648 -8.677 1.00 27.84 172 GLN A C 1
ATOM 1264 O O . GLN A 1 172 ? -6.183 -50.818 -9.393 1.00 27.84 172 GLN A O 1
ATOM 1269 N N . GLU A 1 173 ? -4.516 -52.295 -9.024 1.00 28.75 173 GLU A N 1
ATOM 1270 C CA . GLU A 1 173 ? -3.980 -52.441 -10.373 1.00 28.75 173 GLU A CA 1
ATOM 1271 C C . GLU A 1 173 ? -4.849 -53.394 -11.207 1.00 28.75 173 GLU A C 1
ATOM 1273 O O . GLU A 1 173 ? -5.413 -54.360 -10.683 1.00 28.75 173 GLU A O 1
ATOM 1278 N N . ARG A 1 174 ? -4.871 -53.167 -12.526 1.00 27.98 174 ARG A N 1
ATOM 1279 C CA . ARG A 1 174 ? -4.796 -54.230 -13.540 1.00 27.98 174 ARG A CA 1
ATOM 1280 C C . ARG A 1 174 ? -4.272 -53.667 -14.864 1.00 27.98 174 ARG A C 1
ATOM 1282 O O . ARG A 1 174 ? -4.959 -52.910 -15.541 1.00 27.98 174 ARG A O 1
ATOM 1289 N N . ASP A 1 175 ? -3.025 -54.045 -15.127 1.00 26.39 175 ASP A N 1
ATOM 1290 C CA . ASP A 1 175 ? -2.318 -54.359 -16.374 1.00 26.39 175 ASP A CA 1
ATOM 1291 C C . ASP A 1 175 ? -2.921 -54.030 -17.747 1.00 26.39 175 ASP A C 1
ATOM 1293 O O . ASP A 1 175 ? -4.074 -54.335 -18.055 1.00 26.39 175 ASP A O 1
ATOM 1297 N N . GLY A 1 176 ? -2.022 -53.597 -18.639 1.00 27.45 176 GLY A N 1
ATOM 1298 C CA . GLY A 1 176 ? -2.179 -53.733 -20.086 1.00 27.45 176 GLY A CA 1
ATOM 1299 C C . GLY A 1 176 ? -1.162 -52.929 -20.895 1.00 27.45 176 GLY A C 1
ATOM 1300 O O . GLY A 1 176 ? -1.479 -51.841 -21.364 1.00 27.45 176 GLY A O 1
ATOM 1301 N N . GLU A 1 177 ? 0.048 -53.470 -21.055 1.00 27.98 177 GLU A N 1
ATOM 1302 C CA . GLU A 1 177 ? 1.090 -53.027 -21.996 1.00 27.98 177 GLU A CA 1
ATOM 1303 C C . GLU A 1 177 ? 0.586 -52.837 -23.440 1.00 27.98 177 GLU A C 1
ATOM 1305 O O . GLU A 1 177 ? -0.211 -53.633 -23.933 1.00 27.98 177 GLU A O 1
ATOM 1310 N N . ALA A 1 178 ? 1.152 -51.855 -24.153 1.00 29.05 178 ALA A N 1
ATOM 1311 C CA . ALA A 1 178 ? 2.021 -52.070 -25.325 1.00 29.05 178 ALA A CA 1
ATOM 1312 C C . ALA A 1 178 ? 2.172 -50.768 -26.137 1.00 29.05 178 ALA A C 1
ATOM 1314 O O . ALA A 1 178 ? 1.190 -50.167 -26.571 1.00 29.05 178 ALA A O 1
ATOM 1315 N N . GLY A 1 179 ? 3.421 -50.347 -26.369 1.00 27.58 179 GLY A N 1
ATOM 1316 C CA . GLY A 1 179 ? 3.766 -49.352 -27.393 1.00 27.58 179 GLY A CA 1
ATOM 1317 C C . GLY A 1 179 ? 3.506 -49.877 -28.818 1.00 27.58 179 GLY A C 1
ATOM 1318 O O . GLY A 1 179 ? 3.147 -51.044 -28.985 1.00 27.58 179 GLY A O 1
ATOM 1319 N N . PRO A 1 180 ? 3.739 -49.061 -29.863 1.00 35.69 180 PRO A N 1
ATOM 1320 C CA . PRO A 1 180 ? 5.129 -48.739 -30.182 1.00 35.69 180 PRO A CA 1
ATOM 1321 C C . PRO A 1 180 ? 5.393 -47.325 -30.731 1.00 35.69 180 PRO A C 1
ATOM 1323 O O . PRO A 1 180 ? 4.536 -46.638 -31.280 1.00 35.69 180 PRO A O 1
ATOM 1326 N N . GLN A 1 181 ? 6.666 -46.954 -30.607 1.00 32.97 181 GLN A N 1
ATOM 1327 C CA . GLN A 1 181 ? 7.355 -45.941 -31.397 1.00 32.97 181 GLN A CA 1
ATOM 1328 C C . GLN A 1 181 ? 7.382 -46.339 -32.880 1.00 32.97 181 GLN A C 1
ATOM 1330 O O . GLN A 1 181 ? 7.587 -47.509 -33.203 1.00 32.97 181 GLN A O 1
ATOM 1335 N N . THR A 1 182 ? 7.323 -45.353 -33.770 1.00 30.58 182 THR A N 1
ATOM 1336 C CA . THR A 1 182 ? 7.989 -45.441 -35.073 1.00 30.58 182 THR A CA 1
ATOM 1337 C C . THR A 1 182 ? 8.703 -44.132 -35.356 1.00 30.58 182 THR A C 1
ATOM 1339 O O . THR A 1 182 ? 8.071 -43.086 -35.508 1.00 30.58 182 THR A O 1
ATOM 1342 N N . ASP A 1 183 ? 10.026 -44.238 -35.431 1.00 29.61 183 ASP A N 1
ATOM 1343 C CA . ASP A 1 183 ? 10.916 -43.304 -36.102 1.00 29.61 183 ASP A CA 1
ATOM 1344 C C . ASP A 1 183 ? 10.502 -43.103 -37.562 1.00 29.61 183 ASP A C 1
ATOM 1346 O O . ASP A 1 183 ? 10.136 -44.049 -38.262 1.00 29.61 183 ASP A O 1
ATOM 1350 N N . THR A 1 184 ? 10.679 -41.887 -38.070 1.00 29.41 184 THR A N 1
ATOM 1351 C CA . THR A 1 184 ? 11.267 -41.705 -39.403 1.00 29.41 184 THR A CA 1
ATOM 1352 C C . THR A 1 184 ? 11.843 -40.300 -39.521 1.00 29.41 184 THR A C 1
ATOM 1354 O O . THR A 1 184 ? 11.129 -39.301 -39.537 1.00 29.41 184 THR A O 1
ATOM 1357 N N . ALA A 1 185 ? 13.168 -40.240 -39.600 1.00 30.20 185 ALA A N 1
ATOM 1358 C CA . ALA A 1 185 ? 13.903 -39.101 -40.120 1.00 30.20 185 ALA A CA 1
ATOM 1359 C C . ALA A 1 185 ? 13.785 -39.067 -41.652 1.00 30.20 185 ALA A C 1
ATOM 1361 O O . ALA A 1 185 ? 13.856 -40.121 -42.282 1.00 30.20 185 ALA A O 1
ATOM 1362 N N . SER A 1 186 ? 13.705 -37.880 -42.258 1.00 30.03 186 SER A N 1
ATOM 1363 C CA . SER A 1 186 ? 14.443 -37.596 -43.496 1.00 30.03 186 SER A CA 1
ATOM 1364 C C . SER A 1 186 ? 14.499 -36.096 -43.795 1.00 30.03 186 SER A C 1
ATOM 1366 O O . SER A 1 186 ? 13.624 -35.320 -43.423 1.00 30.03 186 SER A O 1
ATOM 1368 N N . GLU A 1 187 ? 15.603 -35.732 -44.427 1.00 30.52 187 GLU A N 1
ATOM 1369 C CA . GLU A 1 187 ? 16.206 -34.423 -44.634 1.00 30.52 187 GLU A CA 1
ATOM 1370 C C . GLU A 1 187 ? 15.568 -33.642 -45.798 1.00 30.52 187 GLU A C 1
ATOM 1372 O O . GLU A 1 187 ? 14.995 -34.239 -46.704 1.00 30.52 187 GLU A O 1
ATOM 1377 N N . ALA A 1 188 ? 15.763 -32.317 -45.844 1.00 27.86 188 ALA A N 1
ATOM 1378 C CA . ALA A 1 188 ? 16.513 -31.647 -46.924 1.00 27.86 188 ALA A CA 1
ATOM 1379 C C . ALA A 1 188 ? 16.407 -30.111 -46.851 1.00 27.86 188 ALA A C 1
ATOM 1381 O O . ALA A 1 188 ? 15.398 -29.535 -46.456 1.00 27.86 188 ALA A O 1
ATOM 1382 N N . ARG A 1 189 ? 17.511 -29.467 -47.236 1.00 27.36 189 ARG A N 1
ATOM 1383 C CA . ARG A 1 189 ? 17.776 -28.021 -47.281 1.00 27.36 189 ARG A CA 1
ATOM 1384 C C . ARG A 1 189 ? 17.327 -27.369 -48.602 1.00 27.36 189 ARG A C 1
ATOM 1386 O O . ARG A 1 189 ? 17.093 -28.079 -49.573 1.00 27.36 189 ARG A O 1
ATOM 1393 N N . ALA A 1 190 ? 17.477 -26.031 -48.613 1.00 28.39 190 ALA A N 1
ATOM 1394 C CA . ALA A 1 190 ? 17.694 -25.109 -49.748 1.00 28.39 190 ALA A CA 1
ATOM 1395 C C . ALA A 1 190 ? 16.407 -24.618 -50.450 1.00 28.39 190 ALA A C 1
ATOM 1397 O O . ALA A 1 190 ? 15.492 -25.397 -50.657 1.00 28.39 190 ALA A O 1
ATOM 1398 N N . ASP A 1 191 ? 16.230 -23.364 -50.876 1.00 26.84 191 ASP A N 1
ATOM 1399 C CA . ASP A 1 191 ? 17.025 -22.125 -50.898 1.00 26.84 191 ASP A CA 1
ATOM 1400 C C . ASP A 1 191 ? 16.090 -20.985 -51.387 1.00 26.84 191 ASP A C 1
ATOM 1402 O O . ASP A 1 191 ? 15.089 -21.256 -52.047 1.00 26.84 191 ASP A O 1
ATOM 1406 N N . GLY A 1 192 ? 16.453 -19.731 -51.096 1.00 25.83 192 GLY A N 1
ATOM 1407 C CA . GLY A 1 192 ? 16.242 -18.572 -51.975 1.00 25.83 192 GLY A CA 1
ATOM 1408 C C . GLY A 1 192 ? 14.841 -17.971 -52.156 1.00 25.83 192 GLY A C 1
ATOM 1409 O O . GLY A 1 192 ? 13.979 -18.526 -52.828 1.00 25.83 192 GLY A O 1
ATOM 1410 N N . GLY A 1 193 ? 14.670 -16.716 -51.722 1.00 25.83 193 GLY A N 1
ATOM 1411 C CA . GLY A 1 193 ? 13.575 -15.873 -52.217 1.00 25.83 193 GLY A CA 1
ATOM 1412 C C . GLY A 1 193 ? 13.397 -14.557 -51.470 1.00 25.83 193 GLY A C 1
ATOM 1413 O O . GLY A 1 193 ? 12.640 -14.478 -50.513 1.00 25.83 193 GLY A O 1
ATOM 1414 N N . ALA A 1 194 ? 14.114 -13.527 -51.908 1.00 27.89 194 ALA A N 1
ATOM 1415 C CA . ALA A 1 194 ? 14.136 -12.195 -51.323 1.00 27.89 194 ALA A CA 1
ATOM 1416 C C . ALA A 1 194 ? 12.822 -11.397 -51.473 1.00 27.89 194 ALA A C 1
ATOM 1418 O O . ALA A 1 194 ? 12.158 -11.456 -52.501 1.00 27.89 194 ALA A O 1
ATOM 1419 N N . ALA A 1 195 ? 12.611 -10.530 -50.477 1.00 32.88 195 ALA A N 1
ATOM 1420 C CA . ALA A 1 195 ? 11.942 -9.229 -50.532 1.00 32.88 195 ALA A CA 1
ATOM 1421 C C . ALA A 1 195 ? 10.433 -9.179 -50.843 1.00 32.88 195 ALA A C 1
ATOM 1423 O O . ALA A 1 195 ? 10.020 -9.142 -51.995 1.00 32.88 195 ALA A O 1
ATOM 1424 N N . ASP A 1 196 ? 9.647 -8.867 -49.808 1.00 29.31 196 ASP A N 1
ATOM 1425 C CA . ASP A 1 196 ? 8.872 -7.627 -49.871 1.00 29.31 196 ASP A CA 1
ATOM 1426 C C . ASP A 1 196 ? 8.900 -6.889 -48.526 1.00 29.31 196 ASP A C 1
ATOM 1428 O O . ASP A 1 196 ? 8.949 -7.478 -47.445 1.00 29.31 196 ASP A O 1
ATOM 1432 N N . ARG A 1 197 ? 8.994 -5.567 -48.624 1.00 39.19 197 ARG A N 1
ATOM 1433 C CA . ARG A 1 197 ? 9.282 -4.629 -47.548 1.00 39.19 197 ARG A CA 1
ATOM 1434 C C . ARG A 1 197 ? 7.988 -4.203 -46.864 1.00 39.19 197 ARG A C 1
ATOM 1436 O O . ARG A 1 197 ? 7.080 -3.696 -47.501 1.00 39.19 197 ARG A O 1
ATOM 1443 N N . SER A 1 198 ? 8.027 -4.244 -45.535 1.00 47.03 198 SER A N 1
ATOM 1444 C CA . SER A 1 198 ? 7.471 -3.212 -44.657 1.00 47.03 198 SER A CA 1
ATOM 1445 C C . SER A 1 198 ? 6.005 -2.820 -44.883 1.00 47.03 198 SER A C 1
ATOM 1447 O O . SER A 1 198 ? 5.700 -1.727 -45.358 1.00 47.03 198 SER A O 1
ATOM 1449 N N . ALA A 1 199 ? 5.106 -3.619 -44.320 1.00 35.78 199 ALA A N 1
ATOM 1450 C CA . ALA A 1 199 ? 3.968 -3.063 -43.604 1.00 35.78 199 ALA A CA 1
ATOM 1451 C C . ALA A 1 199 ? 4.134 -3.458 -42.135 1.00 35.78 199 ALA A C 1
ATOM 1453 O O . ALA A 1 199 ? 3.767 -4.559 -41.733 1.00 35.78 199 ALA A O 1
ATOM 1454 N N . VAL A 1 200 ? 4.736 -2.580 -41.325 1.00 43.50 200 VAL A N 1
ATOM 1455 C CA . VAL A 1 200 ? 4.563 -2.678 -39.872 1.00 43.50 200 VAL A CA 1
ATOM 1456 C C . VAL A 1 200 ? 3.071 -2.484 -39.645 1.00 43.50 200 VAL A C 1
ATOM 1458 O O . VAL A 1 200 ? 2.563 -1.372 -39.782 1.00 43.50 200 VAL A O 1
ATOM 1461 N N . ALA A 1 201 ? 2.355 -3.583 -39.412 1.00 40.72 201 ALA A N 1
ATOM 1462 C CA . ALA A 1 201 ? 0.943 -3.545 -39.092 1.00 40.72 201 ALA A CA 1
ATOM 1463 C C . ALA A 1 201 ? 0.796 -2.714 -37.820 1.00 40.72 201 ALA A C 1
ATOM 1465 O O . ALA A 1 201 ? 1.179 -3.132 -36.729 1.00 40.72 201 ALA A O 1
ATOM 1466 N N . VAL A 1 202 ? 0.299 -1.494 -37.985 1.00 48.56 202 VAL A N 1
ATOM 1467 C CA . VAL A 1 202 ? -0.053 -0.632 -36.872 1.00 48.56 202 VAL A CA 1
ATOM 1468 C C . VAL A 1 202 ? -1.194 -1.345 -36.136 1.00 48.56 202 VAL A C 1
ATOM 1470 O O . VAL A 1 202 ? -2.244 -1.559 -36.747 1.00 48.56 202 VAL A O 1
ATOM 1473 N N . PRO A 1 203 ? -1.011 -1.794 -34.880 1.00 52.97 203 PRO A N 1
ATOM 1474 C CA . PRO A 1 203 ? -2.025 -2.587 -34.197 1.00 52.97 203 PRO A CA 1
ATOM 1475 C C . PRO A 1 203 ? -3.335 -1.797 -34.108 1.00 52.97 203 PRO A C 1
ATOM 1477 O O . PRO A 1 203 ? -3.322 -0.590 -33.864 1.00 52.97 203 PRO A O 1
ATOM 1480 N N . ALA A 1 204 ? -4.471 -2.486 -34.264 1.00 49.78 204 ALA A N 1
ATOM 1481 C CA . ALA A 1 204 ? -5.822 -1.905 -34.279 1.00 49.78 204 ALA A CA 1
ATOM 1482 C C . ALA A 1 204 ? -6.153 -1.014 -33.057 1.00 49.78 204 ALA A C 1
ATOM 1484 O O . ALA A 1 204 ? -7.081 -0.212 -33.106 1.00 49.78 204 ALA A O 1
ATOM 1485 N N . ALA A 1 205 ? -5.359 -1.095 -31.984 1.00 49.16 205 ALA A N 1
ATOM 1486 C CA . ALA A 1 205 ? -5.393 -0.198 -30.830 1.00 49.16 205 ALA A CA 1
ATOM 1487 C C . ALA A 1 205 ? -5.134 1.288 -31.163 1.00 49.16 205 ALA A C 1
ATOM 1489 O O . ALA A 1 205 ? -5.539 2.151 -30.392 1.00 49.16 205 ALA A O 1
ATOM 1490 N N . LEU A 1 206 ? -4.501 1.607 -32.298 1.00 50.47 206 LEU A N 1
ATOM 1491 C CA . LEU A 1 206 ? -4.302 2.988 -32.765 1.00 50.47 206 LEU A CA 1
ATOM 1492 C C . LEU A 1 206 ? -5.540 3.593 -33.453 1.00 50.47 206 LEU A C 1
ATOM 1494 O O . LEU A 1 206 ? -5.545 4.790 -33.732 1.00 50.47 206 LEU A O 1
ATOM 1498 N N . ALA A 1 207 ? -6.589 2.798 -33.707 1.00 50.62 207 ALA A N 1
ATOM 1499 C CA . ALA A 1 207 ? -7.843 3.267 -34.304 1.00 50.62 207 ALA A CA 1
ATOM 1500 C C . ALA A 1 207 ? -8.833 3.847 -33.272 1.00 50.62 207 ALA A C 1
ATOM 1502 O O . ALA A 1 207 ? -9.725 4.612 -33.637 1.00 50.62 207 ALA A O 1
ATOM 1503 N N . ALA A 1 208 ? -8.667 3.525 -31.985 1.00 60.22 208 ALA A N 1
ATOM 1504 C CA . ALA A 1 208 ? -9.365 4.185 -30.887 1.00 60.22 208 ALA A CA 1
ATOM 1505 C C . ALA A 1 208 ? -8.481 5.321 -30.359 1.00 60.22 208 ALA A C 1
ATOM 1507 O O . ALA A 1 208 ? -7.282 5.129 -30.168 1.00 60.22 208 ALA A O 1
ATOM 1508 N N . GLY A 1 209 ? -9.049 6.511 -30.146 1.00 67.50 209 GLY A N 1
ATOM 1509 C CA . GLY A 1 209 ? -8.293 7.675 -29.677 1.00 67.50 209 GLY A CA 1
ATOM 1510 C C . GLY A 1 209 ? -7.436 7.334 -28.455 1.00 67.50 209 GLY A C 1
ATOM 1511 O O . GLY A 1 209 ? -7.961 6.974 -27.403 1.00 67.50 209 GLY A O 1
ATOM 1512 N N . LEU A 1 210 ? -6.112 7.424 -28.602 1.00 70.81 210 LEU A N 1
ATOM 1513 C CA . LEU A 1 210 ? -5.193 7.121 -27.513 1.00 70.81 210 LEU A CA 1
ATOM 1514 C C . LEU A 1 210 ? -5.215 8.256 -26.481 1.00 70.81 210 LEU A C 1
ATOM 1516 O O . LEU A 1 210 ? -5.145 9.430 -26.858 1.00 70.81 210 LEU A O 1
ATOM 1520 N N . PRO A 1 211 ? -5.244 7.942 -25.176 1.00 79.94 211 PRO A N 1
ATOM 1521 C CA . PRO A 1 211 ? -5.064 8.960 -24.151 1.00 79.94 211 PRO A CA 1
ATOM 1522 C C . PRO A 1 211 ? -3.688 9.621 -24.312 1.00 79.94 211 PRO A C 1
ATOM 1524 O O . PRO A 1 211 ? -2.704 8.959 -24.648 1.00 79.94 211 PRO A O 1
ATOM 1527 N N . VAL A 1 212 ? -3.597 10.930 -24.047 1.00 77.19 212 VAL A N 1
ATOM 1528 C CA . VAL A 1 212 ? -2.338 11.694 -24.180 1.00 77.19 212 VAL A CA 1
ATOM 1529 C C . VAL A 1 212 ? -1.218 11.049 -23.363 1.00 77.19 212 VAL A C 1
ATOM 1531 O O . VAL A 1 212 ? -0.129 10.836 -23.883 1.00 77.19 212 VAL A O 1
ATOM 1534 N N . LEU A 1 213 ? -1.518 10.668 -22.122 1.00 76.69 213 LEU A N 1
ATOM 1535 C CA . LEU A 1 213 ? -0.644 9.929 -21.214 1.00 76.69 213 LEU A CA 1
ATOM 1536 C C . LEU A 1 213 ? -1.522 8.980 -20.386 1.00 76.69 213 LEU A C 1
ATOM 1538 O O . LEU A 1 213 ? -2.100 9.393 -19.385 1.00 76.69 213 LEU A O 1
ATOM 1542 N N . ALA A 1 214 ? -1.669 7.723 -20.821 1.00 75.75 214 ALA A N 1
ATOM 1543 C CA . ALA A 1 214 ? -2.385 6.702 -20.044 1.00 75.75 214 ALA A CA 1
ATOM 1544 C C . ALA A 1 214 ? -1.731 6.530 -18.668 1.00 75.75 214 ALA A C 1
ATOM 1546 O O . ALA A 1 214 ? -0.506 6.504 -18.598 1.00 75.75 214 ALA A O 1
ATOM 1547 N N . ALA A 1 215 ? -2.478 6.360 -17.579 1.00 72.44 215 ALA A N 1
ATOM 1548 C CA . ALA A 1 215 ? -1.855 5.955 -16.317 1.00 72.44 215 ALA A CA 1
ATOM 1549 C C . ALA A 1 215 ? -1.115 4.609 -16.507 1.00 72.44 215 ALA A C 1
ATOM 1551 O O . ALA A 1 215 ? -1.621 3.753 -17.240 1.00 72.44 215 ALA A O 1
ATOM 1552 N N . PRO A 1 216 ? 0.081 4.412 -15.918 1.00 74.69 216 PRO A N 1
ATOM 1553 C CA . PRO A 1 216 ? 0.688 3.087 -15.874 1.00 74.69 216 PRO A CA 1
ATOM 1554 C C . PRO A 1 216 ? -0.276 2.081 -15.224 1.00 74.69 216 PRO A C 1
ATOM 1556 O O . PRO A 1 216 ? -1.063 2.479 -14.360 1.00 74.69 216 PRO A O 1
ATOM 1559 N N . PRO A 1 217 ? -0.239 0.800 -15.629 1.00 81.38 217 PRO A N 1
ATOM 1560 C CA . PRO A 1 217 ? -1.063 -0.224 -14.997 1.00 81.38 217 PRO A CA 1
ATOM 1561 C C . PRO A 1 217 ? -0.701 -0.340 -13.512 1.00 81.38 217 PRO A C 1
ATOM 1563 O O . PRO A 1 217 ? 0.436 -0.057 -13.129 1.00 81.38 217 PRO A O 1
ATOM 1566 N N . ASP A 1 218 ? -1.647 -0.768 -12.676 1.00 84.81 218 ASP A N 1
ATOM 1567 C CA . ASP A 1 218 ? -1.337 -1.059 -11.278 1.00 84.81 218 ASP A CA 1
ATOM 1568 C C . ASP A 1 218 ? -0.364 -2.244 -11.199 1.00 84.81 218 ASP A C 1
ATOM 1570 O O . ASP A 1 218 ? -0.653 -3.342 -11.672 1.00 84.81 218 ASP A O 1
ATOM 1574 N N . ARG A 1 219 ? 0.813 -2.003 -10.614 1.00 89.31 219 ARG A N 1
ATOM 1575 C CA . ARG A 1 219 ? 1.877 -3.000 -10.418 1.00 89.31 219 ARG A CA 1
ATOM 1576 C C . ARG A 1 219 ? 2.036 -3.380 -8.942 1.00 89.31 219 ARG A C 1
ATOM 1578 O O . ARG A 1 219 ? 3.021 -4.020 -8.575 1.00 89.31 219 ARG A O 1
ATOM 1585 N N . SER A 1 220 ? 1.095 -2.994 -8.076 1.00 86.12 220 SER A N 1
ATOM 1586 C CA . SER A 1 220 ? 1.187 -3.201 -6.624 1.00 86.12 220 SER A CA 1
ATOM 1587 C C . SER A 1 220 ? 1.370 -4.672 -6.245 1.00 86.12 220 SER A C 1
ATOM 1589 O O . SER A 1 220 ? 2.242 -4.978 -5.434 1.00 86.12 220 SER A O 1
ATOM 1591 N N . GLY A 1 221 ? 0.623 -5.587 -6.874 1.00 86.00 221 GLY A N 1
ATOM 1592 C CA . GLY A 1 221 ? 0.744 -7.029 -6.621 1.00 86.00 221 GLY A CA 1
ATOM 1593 C C . GLY A 1 221 ? 2.137 -7.581 -6.936 1.00 86.00 221 GLY A C 1
ATOM 1594 O O . GLY A 1 221 ? 2.726 -8.303 -6.139 1.00 86.00 221 GLY A O 1
ATOM 1595 N N . GLU A 1 222 ? 2.736 -7.175 -8.050 1.00 92.19 222 GLU A N 1
ATOM 1596 C CA . GLU A 1 222 ? 4.092 -7.606 -8.393 1.00 92.19 222 GLU A CA 1
ATOM 1597 C C . GLU A 1 222 ? 5.150 -6.969 -7.495 1.00 92.19 222 GLU A C 1
ATOM 1599 O O . GLU A 1 222 ? 6.117 -7.628 -7.130 1.00 92.19 222 GLU A O 1
ATOM 1604 N N . ARG A 1 223 ? 4.971 -5.709 -7.076 1.00 90.88 223 ARG A N 1
ATOM 1605 C CA . ARG A 1 223 ? 5.873 -5.077 -6.098 1.00 90.88 223 ARG A CA 1
ATOM 1606 C C . ARG A 1 223 ? 5.868 -5.811 -4.759 1.00 90.88 223 ARG A C 1
ATOM 1608 O O . ARG A 1 223 ? 6.902 -5.890 -4.100 1.00 90.88 223 ARG A O 1
ATOM 1615 N N . VAL A 1 224 ? 4.718 -6.349 -4.366 1.00 85.81 224 VAL A N 1
ATOM 1616 C CA . VAL A 1 224 ? 4.575 -7.212 -3.191 1.00 85.81 224 VAL A CA 1
ATOM 1617 C C . VAL A 1 224 ? 5.324 -8.517 -3.393 1.00 85.81 224 VAL A C 1
ATOM 1619 O O . VAL A 1 224 ? 6.181 -8.848 -2.577 1.00 85.81 224 VAL A O 1
ATOM 1622 N N . LEU A 1 225 ? 5.039 -9.234 -4.481 1.00 87.44 225 LEU A N 1
ATOM 1623 C CA . LEU A 1 225 ? 5.693 -10.508 -4.767 1.00 87.44 225 LEU A CA 1
ATOM 1624 C C . LEU A 1 225 ? 7.216 -10.337 -4.853 1.00 87.44 225 LEU A C 1
ATOM 1626 O O . LEU A 1 225 ? 7.956 -11.115 -4.258 1.00 87.44 225 LEU A O 1
ATOM 1630 N N . ALA A 1 226 ? 7.683 -9.268 -5.498 1.00 92.00 226 ALA A N 1
ATOM 1631 C CA . ALA A 1 226 ? 9.090 -8.898 -5.579 1.00 92.00 226 ALA A CA 1
ATOM 1632 C C . ALA A 1 226 ? 9.710 -8.635 -4.204 1.00 92.00 226 ALA A C 1
ATOM 1634 O O . ALA A 1 226 ? 10.807 -9.107 -3.925 1.00 92.00 226 ALA A O 1
ATOM 1635 N N . ARG A 1 227 ? 9.011 -7.912 -3.317 1.00 87.25 227 ARG A N 1
ATOM 1636 C CA . ARG A 1 227 ? 9.482 -7.650 -1.947 1.00 87.25 227 ARG A CA 1
ATOM 1637 C C . ARG A 1 227 ? 9.695 -8.940 -1.154 1.00 87.25 227 ARG A C 1
ATOM 1639 O O . ARG A 1 227 ? 10.587 -8.983 -0.312 1.00 87.25 227 ARG A O 1
ATOM 1646 N N . PHE A 1 228 ? 8.884 -9.962 -1.412 1.00 87.06 228 PHE A N 1
ATOM 1647 C CA . PHE A 1 228 ? 9.012 -11.281 -0.794 1.00 87.06 228 PHE A CA 1
ATOM 1648 C C . PHE A 1 228 ? 9.881 -12.257 -1.604 1.00 87.06 228 PHE A C 1
ATOM 1650 O O . PHE A 1 228 ? 9.974 -13.424 -1.237 1.00 87.06 228 PHE A O 1
ATOM 1657 N N . GLY A 1 229 ? 10.513 -11.811 -2.697 1.00 89.81 229 GLY A N 1
ATOM 1658 C CA . GLY A 1 229 ? 11.335 -12.661 -3.562 1.00 89.81 229 GLY A CA 1
ATOM 1659 C C . GLY A 1 229 ? 10.554 -13.768 -4.281 1.00 89.81 229 GLY A C 1
ATOM 1660 O O . GLY A 1 229 ? 11.153 -14.746 -4.717 1.00 89.81 229 GLY A O 1
ATOM 1661 N N . MET A 1 230 ? 9.229 -13.637 -4.395 1.00 92.19 230 MET A N 1
ATOM 1662 C CA . MET A 1 230 ? 8.324 -14.645 -4.967 1.00 92.19 230 MET A CA 1
ATOM 1663 C C . MET A 1 230 ? 8.223 -14.586 -6.495 1.00 92.19 230 MET A C 1
ATOM 1665 O O . MET A 1 230 ? 7.679 -15.500 -7.108 1.00 92.19 230 MET A O 1
ATOM 1669 N N . ILE A 1 231 ? 8.737 -13.521 -7.112 1.00 93.56 231 ILE A N 1
ATOM 1670 C CA . ILE A 1 231 ? 8.903 -13.412 -8.564 1.00 93.56 231 ILE A CA 1
ATOM 1671 C C . ILE A 1 231 ? 10.364 -13.090 -8.885 1.00 93.56 231 ILE A C 1
ATOM 1673 O O . ILE A 1 231 ? 10.980 -12.340 -8.126 1.00 93.56 231 ILE A O 1
ATOM 1677 N N . PRO A 1 232 ? 10.917 -13.610 -9.995 1.00 91.94 232 PRO A N 1
ATOM 1678 C CA . PRO A 1 232 ? 12.278 -13.280 -10.408 1.00 91.94 232 PRO A CA 1
ATOM 1679 C C . PRO A 1 232 ? 12.400 -11.804 -10.801 1.00 91.94 232 PRO A C 1
ATOM 1681 O O . PRO A 1 232 ? 13.297 -11.105 -10.338 1.00 91.94 232 PRO A O 1
ATOM 1684 N N . ALA A 1 233 ? 11.461 -11.316 -11.611 1.00 94.25 233 ALA A N 1
ATOM 1685 C CA . ALA A 1 233 ? 11.347 -9.920 -11.998 1.00 94.25 233 ALA A CA 1
ATOM 1686 C C . ALA A 1 233 ? 9.932 -9.593 -12.482 1.00 94.25 233 ALA A C 1
ATOM 1688 O O . ALA A 1 233 ? 9.177 -10.485 -12.876 1.00 94.25 233 ALA A O 1
ATOM 1689 N N . ALA A 1 234 ? 9.591 -8.307 -12.496 1.00 94.81 234 ALA A N 1
ATOM 1690 C CA . ALA A 1 234 ? 8.359 -7.813 -13.088 1.00 94.81 234 ALA A CA 1
ATOM 1691 C C . ALA A 1 234 ? 8.527 -7.688 -14.624 1.00 94.81 234 ALA A C 1
ATOM 1693 O O . ALA A 1 234 ? 9.464 -7.022 -15.075 1.00 94.81 234 ALA A O 1
ATOM 1694 N N . PRO A 1 235 ? 7.658 -8.296 -15.457 1.00 93.19 235 PRO A N 1
ATOM 1695 C CA . PRO A 1 235 ? 7.800 -8.238 -16.913 1.00 93.19 235 PRO A CA 1
ATOM 1696 C C . PRO A 1 235 ? 7.444 -6.846 -17.468 1.00 93.19 235 PRO A C 1
ATOM 1698 O O . PRO A 1 235 ? 6.566 -6.170 -16.919 1.00 93.19 235 PRO A O 1
ATOM 1701 N N . PRO A 1 236 ? 8.058 -6.389 -18.572 1.00 93.19 236 PRO A N 1
ATOM 1702 C CA . PRO A 1 236 ? 7.700 -5.109 -19.173 1.00 93.19 236 PRO A CA 1
ATOM 1703 C C . PRO A 1 236 ? 6.269 -5.148 -19.738 1.00 93.19 236 PRO A C 1
ATOM 1705 O O . PRO A 1 236 ? 5.911 -6.029 -20.516 1.00 93.19 236 PRO A O 1
ATOM 1708 N N . VAL A 1 237 ? 5.445 -4.170 -19.359 1.00 92.50 237 VAL A N 1
ATOM 1709 C CA . VAL A 1 237 ? 4.077 -3.955 -19.850 1.00 92.50 237 VAL A CA 1
ATOM 1710 C C . VAL A 1 237 ? 3.965 -2.535 -20.393 1.00 92.50 237 VAL A C 1
ATOM 1712 O O . VAL A 1 237 ? 4.045 -1.553 -19.653 1.00 92.50 237 VAL A O 1
ATOM 1715 N N . PHE A 1 238 ? 3.741 -2.423 -21.699 1.00 89.56 238 PHE A N 1
ATOM 1716 C CA . PHE A 1 238 ? 3.596 -1.143 -22.385 1.00 89.56 238 PHE A CA 1
ATOM 1717 C C . PHE A 1 238 ? 2.125 -0.761 -22.536 1.00 89.56 238 PHE A C 1
ATOM 1719 O O . PHE A 1 238 ? 1.300 -1.559 -22.974 1.00 89.56 238 PHE A O 1
ATOM 1726 N N . THR A 1 239 ? 1.802 0.488 -22.204 1.00 84.00 239 THR A N 1
ATOM 1727 C CA . THR A 1 239 ? 0.465 1.062 -22.399 1.00 84.00 239 THR A CA 1
ATOM 1728 C C . THR A 1 239 ? 0.476 2.057 -23.552 1.00 84.00 239 THR A C 1
ATOM 1730 O O . THR A 1 239 ? 1.357 2.915 -23.645 1.00 84.00 239 THR A O 1
ATOM 1733 N N . GLY A 1 240 ? -0.517 1.953 -24.438 1.00 82.31 240 GLY A N 1
ATOM 1734 C CA . GLY A 1 240 ? -0.680 2.886 -25.551 1.00 82.31 240 GLY A CA 1
ATOM 1735 C C . GLY A 1 240 ? -0.922 4.314 -25.055 1.00 82.31 240 GLY A C 1
ATOM 1736 O O . GLY A 1 240 ? -1.725 4.543 -24.151 1.00 82.31 240 GLY A O 1
ATOM 1737 N N . CYS A 1 241 ? -0.229 5.288 -25.643 1.00 81.62 241 CYS A N 1
ATOM 1738 C CA . CYS A 1 241 ? -0.443 6.707 -25.370 1.00 81.62 241 CYS A CA 1
ATOM 1739 C C . CYS A 1 241 ? -0.104 7.557 -26.600 1.00 81.62 241 CYS A C 1
ATOM 1741 O O . CYS A 1 241 ? 0.758 7.190 -27.396 1.00 81.62 241 CYS A O 1
ATOM 1743 N N . ALA A 1 242 ? -0.785 8.693 -26.758 1.00 82.75 242 ALA A N 1
ATOM 1744 C CA . ALA A 1 242 ? -0.555 9.599 -27.884 1.00 82.75 242 ALA A CA 1
ATOM 1745 C C . ALA A 1 242 ? 0.736 10.422 -27.724 1.00 82.75 242 ALA A C 1
ATOM 1747 O O . ALA A 1 242 ? 1.294 10.902 -28.709 1.00 82.75 242 ALA A O 1
ATOM 1748 N N . ARG A 1 243 ? 1.231 10.583 -26.488 1.00 82.75 243 ARG A N 1
ATOM 1749 C CA . ARG A 1 243 ? 2.503 11.242 -26.183 1.00 82.75 243 ARG A CA 1
ATOM 1750 C C . ARG A 1 243 ? 3.249 10.470 -25.097 1.00 82.75 243 ARG A C 1
ATOM 1752 O O . ARG A 1 243 ? 2.930 10.587 -23.922 1.00 82.75 243 ARG A O 1
ATOM 1759 N N . ALA A 1 244 ? 4.299 9.753 -25.481 1.00 85.06 244 ALA A N 1
ATOM 1760 C CA . ALA A 1 244 ? 5.228 9.124 -24.547 1.00 85.06 244 ALA A CA 1
ATOM 1761 C C . ALA A 1 244 ? 6.489 9.997 -24.395 1.00 85.06 244 ALA A C 1
ATOM 1763 O O . ALA A 1 244 ? 7.307 10.049 -25.322 1.00 85.06 244 ALA A O 1
ATOM 1764 N N . PRO A 1 245 ? 6.676 10.710 -23.266 1.00 88.12 245 PRO A N 1
ATOM 1765 C CA . PRO A 1 245 ? 7.944 11.373 -22.987 1.00 88.12 245 PRO A CA 1
ATOM 1766 C C . PRO A 1 245 ? 9.098 10.370 -23.073 1.00 88.12 245 PRO A C 1
ATOM 1768 O O . PRO A 1 245 ? 8.947 9.221 -22.670 1.00 88.12 245 PRO A O 1
ATOM 1771 N N . LEU A 1 246 ? 10.245 10.812 -23.593 1.00 93.19 246 LEU A N 1
ATOM 1772 C CA . LEU A 1 246 ? 11.472 10.010 -23.702 1.00 93.19 246 LEU A CA 1
ATOM 1773 C C . LEU A 1 246 ? 11.395 8.782 -24.637 1.00 93.19 246 LEU A C 1
ATOM 1775 O O . LEU A 1 246 ? 12.382 8.064 -24.758 1.00 93.19 246 LEU A O 1
ATOM 1779 N N . ALA A 1 247 ? 10.297 8.563 -25.372 1.00 92.06 247 ALA A N 1
ATOM 1780 C CA . ALA A 1 247 ? 10.155 7.408 -26.272 1.00 92.06 247 ALA A CA 1
ATOM 1781 C C . ALA A 1 247 ? 11.226 7.319 -27.373 1.00 92.06 247 ALA A C 1
ATOM 1783 O O . ALA A 1 247 ? 11.500 6.232 -27.873 1.00 92.06 247 ALA A O 1
ATOM 1784 N N . GLY A 1 248 ? 11.881 8.437 -27.715 1.00 94.06 248 GLY A N 1
ATOM 1785 C CA . GLY A 1 248 ? 13.021 8.451 -28.637 1.00 94.06 248 GLY A CA 1
ATOM 1786 C C . GLY A 1 248 ? 14.196 7.574 -28.185 1.00 94.06 248 GLY A C 1
ATOM 1787 O O . GLY A 1 248 ? 14.971 7.134 -29.026 1.00 94.06 248 GLY A O 1
ATOM 1788 N N . LEU A 1 249 ? 14.301 7.249 -26.891 1.00 96.12 249 LEU A N 1
ATOM 1789 C CA . LEU A 1 249 ? 15.304 6.317 -26.364 1.00 96.12 249 LEU A CA 1
ATOM 1790 C C . LEU A 1 249 ? 15.156 4.900 -26.928 1.00 96.12 249 LEU A C 1
ATOM 1792 O O . LEU A 1 249 ? 16.152 4.193 -27.058 1.00 96.12 249 LEU A O 1
ATOM 1796 N N . LEU A 1 250 ? 13.946 4.498 -27.334 1.00 94.31 250 LEU A N 1
ATOM 1797 C CA . LEU A 1 250 ? 13.709 3.189 -27.948 1.00 94.31 250 LEU A CA 1
ATOM 1798 C C . LEU A 1 250 ? 14.446 3.033 -29.286 1.00 94.31 250 LEU A C 1
ATOM 1800 O O . LEU A 1 250 ? 14.751 1.913 -29.685 1.00 94.31 250 LEU A O 1
ATOM 1804 N N . LEU A 1 251 ? 14.810 4.140 -29.948 1.00 96.19 251 LEU A N 1
ATOM 1805 C CA . LEU A 1 251 ? 15.640 4.112 -31.157 1.00 96.19 251 LEU A CA 1
ATOM 1806 C C . LEU A 1 251 ? 17.057 3.590 -30.887 1.00 96.19 251 LEU A C 1
ATOM 1808 O O . LEU A 1 251 ? 17.731 3.160 -31.818 1.00 96.19 251 LEU A O 1
ATOM 1812 N N . ALA A 1 252 ? 17.509 3.604 -29.629 1.00 94.75 252 ALA A N 1
ATOM 1813 C CA . ALA A 1 252 ? 18.797 3.046 -29.240 1.00 94.75 252 ALA A CA 1
ATOM 1814 C C . ALA A 1 252 ? 18.759 1.524 -29.034 1.00 94.75 252 ALA A C 1
ATOM 1816 O O . ALA A 1 252 ? 19.823 0.910 -28.997 1.00 94.75 252 ALA A O 1
ATOM 1817 N N . LEU A 1 253 ? 17.578 0.898 -28.925 1.00 94.12 253 LEU A N 1
ATOM 1818 C CA . LEU A 1 253 ? 17.466 -0.540 -28.649 1.00 94.12 253 LEU A CA 1
ATOM 1819 C C . LEU A 1 253 ? 18.164 -1.422 -29.696 1.00 94.12 253 LEU A C 1
ATOM 1821 O O . LEU A 1 253 ? 18.910 -2.304 -29.283 1.00 94.12 253 LEU A O 1
ATOM 1825 N N . PRO A 1 254 ? 18.023 -1.198 -31.020 1.00 95.88 254 PRO A N 1
ATOM 1826 C CA . PRO A 1 254 ? 18.733 -2.016 -32.003 1.00 95.88 254 PRO A CA 1
ATOM 1827 C C . PRO A 1 254 ? 20.255 -1.918 -31.859 1.00 95.88 254 PRO A C 1
ATOM 1829 O O . PRO A 1 254 ? 20.953 -2.921 -31.972 1.00 95.88 254 PRO A O 1
ATOM 1832 N N . ALA A 1 255 ? 20.770 -0.718 -31.569 1.00 94.94 255 ALA A N 1
ATOM 1833 C CA . ALA A 1 255 ? 22.194 -0.512 -31.332 1.00 94.94 255 ALA A CA 1
ATOM 1834 C C . ALA A 1 255 ? 22.649 -1.191 -30.034 1.00 94.94 255 ALA A C 1
ATOM 1836 O O . ALA A 1 255 ? 23.704 -1.814 -30.022 1.00 94.94 255 ALA A O 1
ATOM 1837 N N . LEU A 1 256 ? 21.842 -1.115 -28.970 1.00 94.94 256 LEU A N 1
ATOM 1838 C CA . LEU A 1 256 ? 22.101 -1.789 -27.700 1.00 94.94 256 LEU A CA 1
ATOM 1839 C C . LEU A 1 256 ? 22.165 -3.312 -27.877 1.00 94.94 256 LEU A C 1
ATOM 1841 O O . LEU A 1 256 ? 23.134 -3.921 -27.436 1.00 94.94 256 LEU A O 1
ATOM 1845 N N . VAL A 1 257 ? 21.199 -3.912 -28.574 1.00 95.38 257 VAL A N 1
ATOM 1846 C CA . VAL A 1 257 ? 21.196 -5.354 -28.882 1.00 95.38 257 VAL A CA 1
ATOM 1847 C C . VAL A 1 257 ? 22.431 -5.737 -29.700 1.00 95.38 257 VAL A C 1
ATOM 1849 O O . VAL A 1 257 ? 23.108 -6.707 -29.382 1.00 95.38 257 VAL A O 1
ATOM 1852 N N . ALA A 1 258 ? 22.805 -4.929 -30.696 1.00 96.69 258 ALA A N 1
ATOM 1853 C CA . ALA A 1 258 ? 23.994 -5.187 -31.507 1.00 96.69 258 ALA A CA 1
ATOM 1854 C C . ALA A 1 258 ? 25.312 -5.182 -30.706 1.00 96.69 258 ALA A C 1
ATOM 1856 O O . ALA A 1 258 ? 26.306 -5.725 -31.186 1.00 96.69 258 ALA A O 1
ATOM 1857 N N . THR A 1 259 ? 25.349 -4.591 -29.503 1.00 96.75 259 THR A N 1
ATOM 1858 C CA . THR A 1 259 ? 26.544 -4.639 -28.642 1.00 96.75 259 THR A CA 1
ATOM 1859 C C . THR A 1 259 ? 26.753 -5.986 -27.948 1.00 96.75 259 THR A C 1
ATOM 1861 O O . THR A 1 259 ? 27.859 -6.236 -27.474 1.00 96.75 259 THR A O 1
ATOM 1864 N N . GLY A 1 260 ? 25.720 -6.830 -27.840 1.00 95.81 260 GLY A N 1
ATOM 1865 C CA . GLY A 1 260 ? 25.772 -8.060 -27.043 1.00 95.81 260 GLY A CA 1
ATOM 1866 C C . GLY A 1 260 ? 25.815 -7.831 -25.524 1.00 95.81 260 GLY A C 1
ATOM 1867 O O . GLY A 1 260 ? 26.119 -8.758 -24.770 1.00 95.81 260 GLY A O 1
ATOM 1868 N N . LEU A 1 261 ? 25.587 -6.594 -25.054 1.00 94.81 261 LEU A N 1
ATOM 1869 C CA . LEU A 1 261 ? 25.699 -6.234 -23.636 1.00 94.81 261 LEU A CA 1
ATOM 1870 C C . LEU A 1 261 ? 24.715 -7.017 -22.763 1.00 94.81 261 LEU A C 1
ATOM 1872 O O . LEU A 1 261 ? 25.082 -7.436 -21.668 1.00 94.81 261 LEU A O 1
ATOM 1876 N N . ILE A 1 262 ? 23.476 -7.180 -23.229 1.00 93.88 262 ILE A N 1
ATOM 1877 C CA . ILE A 1 262 ? 22.407 -7.823 -22.456 1.00 93.88 262 ILE A CA 1
ATOM 1878 C C . ILE A 1 262 ? 22.712 -9.313 -22.304 1.00 93.88 262 ILE A C 1
ATOM 1880 O O . ILE A 1 262 ? 22.703 -9.830 -21.190 1.00 93.88 262 ILE A O 1
ATOM 1884 N N . GLU A 1 263 ? 23.060 -9.977 -23.403 1.00 95.50 263 GLU A N 1
ATOM 1885 C CA . GLU A 1 263 ? 23.434 -11.389 -23.441 1.00 95.50 263 GLU A CA 1
ATOM 1886 C C . GLU A 1 263 ? 24.634 -11.653 -22.524 1.00 95.50 263 GLU A C 1
ATOM 1888 O O . GLU A 1 263 ? 24.560 -12.482 -21.619 1.00 95.50 263 GLU A O 1
ATOM 1893 N N . THR A 1 264 ? 25.696 -10.854 -22.670 1.00 96.69 264 THR A N 1
ATOM 1894 C CA . THR A 1 264 ? 26.901 -10.963 -21.831 1.00 96.69 264 THR A CA 1
ATOM 1895 C C . THR A 1 264 ? 26.584 -10.741 -20.350 1.00 96.69 264 THR A C 1
ATOM 1897 O O . THR A 1 264 ? 27.152 -11.394 -19.474 1.00 96.69 264 THR A O 1
ATOM 1900 N N . ALA A 1 265 ? 25.676 -9.814 -20.037 1.00 95.19 265 ALA A N 1
ATOM 1901 C CA . ALA A 1 265 ? 25.283 -9.562 -18.660 1.00 95.19 265 ALA A CA 1
ATOM 1902 C C . ALA A 1 265 ? 24.488 -10.728 -18.059 1.00 95.19 265 ALA A C 1
ATOM 1904 O O . ALA A 1 265 ? 24.693 -11.035 -16.887 1.00 95.19 265 ALA A O 1
ATOM 1905 N N . HIS A 1 266 ? 23.626 -11.397 -18.826 1.00 94.88 266 HIS A N 1
ATOM 1906 C CA . HIS A 1 266 ? 22.936 -12.607 -18.362 1.00 94.88 266 HIS A CA 1
ATOM 1907 C C . HIS A 1 266 ? 23.899 -13.770 -18.140 1.00 94.88 266 HIS A C 1
ATOM 1909 O O . HIS A 1 266 ? 23.787 -14.441 -17.116 1.00 94.88 266 HIS A O 1
ATOM 1915 N N . ASP A 1 267 ? 24.888 -13.952 -19.017 1.00 96.31 267 ASP A N 1
ATOM 1916 C CA . ASP A 1 267 ? 25.909 -14.995 -18.857 1.00 96.31 267 ASP A CA 1
ATOM 1917 C C . ASP A 1 267 ? 26.727 -14.817 -17.565 1.00 96.31 267 ASP A C 1
ATOM 1919 O O . ASP A 1 267 ? 27.076 -15.792 -16.899 1.00 96.31 267 ASP A O 1
ATOM 1923 N N . ILE A 1 268 ? 27.025 -13.568 -17.189 1.00 95.44 268 ILE A N 1
ATOM 1924 C CA . ILE A 1 268 ? 27.867 -13.253 -16.024 1.00 95.44 268 ILE A CA 1
ATOM 1925 C C . ILE A 1 268 ? 27.044 -13.120 -14.737 1.00 95.44 268 ILE A C 1
ATOM 1927 O O . ILE A 1 268 ? 27.448 -13.613 -13.683 1.00 95.44 268 ILE A O 1
ATOM 1931 N N . TYR A 1 269 ? 25.911 -12.420 -14.797 1.00 92.56 269 TYR A N 1
ATOM 1932 C CA . TYR A 1 269 ? 25.151 -11.996 -13.620 1.00 92.56 269 TYR A CA 1
ATOM 1933 C C . TYR A 1 269 ? 23.800 -12.692 -13.474 1.00 92.56 269 TYR A C 1
ATOM 1935 O O . TYR A 1 269 ? 23.231 -12.633 -12.387 1.00 92.56 269 TYR A O 1
ATOM 1943 N N . GLY A 1 270 ? 23.280 -13.372 -14.500 1.00 89.06 270 GLY A N 1
ATOM 1944 C CA . GLY A 1 270 ? 21.916 -13.915 -14.500 1.00 89.06 270 GLY A CA 1
ATOM 1945 C C . GLY A 1 270 ? 21.618 -14.847 -13.321 1.00 89.06 270 GLY A C 1
ATOM 1946 O O . GLY A 1 270 ? 20.538 -14.779 -12.745 1.00 89.06 270 GLY A O 1
ATOM 1947 N N . ALA A 1 271 ? 22.597 -15.651 -12.892 1.00 86.25 271 ALA A N 1
ATOM 1948 C CA . ALA A 1 271 ? 22.463 -16.539 -11.732 1.00 86.25 271 ALA A CA 1
ATOM 1949 C C . ALA A 1 271 ? 22.628 -15.835 -10.367 1.00 86.25 271 ALA A C 1
ATOM 1951 O O . ALA A 1 271 ? 22.305 -16.414 -9.332 1.00 86.25 271 ALA A O 1
ATOM 1952 N N . VAL A 1 272 ? 23.174 -14.616 -10.353 1.00 87.56 272 VAL A N 1
ATOM 1953 C CA . VAL A 1 272 ? 23.547 -13.868 -9.138 1.00 87.56 272 VAL A CA 1
ATOM 1954 C C . VAL A 1 272 ? 22.549 -12.750 -8.832 1.00 87.56 272 VAL A C 1
ATOM 1956 O O . VAL A 1 272 ? 22.437 -12.321 -7.683 1.00 87.56 272 VAL A O 1
ATOM 1959 N N . VAL A 1 273 ? 21.820 -12.265 -9.841 1.00 86.94 273 VAL A N 1
ATOM 1960 C CA . VAL A 1 273 ? 20.825 -11.205 -9.665 1.00 86.94 273 VAL A CA 1
ATOM 1961 C C . VAL A 1 273 ? 19.697 -11.710 -8.757 1.00 86.94 273 VAL A C 1
ATOM 1963 O O . VAL A 1 273 ? 19.069 -12.722 -9.067 1.00 86.94 273 VAL A O 1
ATOM 1966 N N . PRO A 1 274 ? 19.427 -11.028 -7.629 1.00 88.00 274 PRO A N 1
ATOM 1967 C CA . PRO A 1 274 ? 18.365 -11.435 -6.728 1.00 88.00 274 PRO A CA 1
ATOM 1968 C C . PRO A 1 274 ? 16.993 -11.189 -7.355 1.00 88.00 274 PRO A C 1
ATOM 1970 O O . PRO A 1 274 ? 16.796 -10.246 -8.122 1.00 88.00 274 PRO A O 1
ATOM 1973 N N . ASN A 1 275 ? 16.025 -11.998 -6.931 1.00 91.38 275 ASN A N 1
ATOM 1974 C CA . ASN A 1 275 ? 14.615 -11.768 -7.212 1.00 91.38 275 ASN A CA 1
ATOM 1975 C C . ASN A 1 275 ? 14.206 -10.358 -6.764 1.00 91.38 275 ASN A C 1
ATOM 1977 O O . ASN A 1 275 ? 14.530 -9.924 -5.654 1.00 91.38 275 ASN A O 1
ATOM 1981 N N . GLY A 1 276 ? 13.473 -9.643 -7.613 1.00 92.44 276 GLY A N 1
ATOM 1982 C CA . GLY A 1 276 ? 13.103 -8.262 -7.340 1.00 92.44 276 GLY A CA 1
ATOM 1983 C C . GLY A 1 276 ? 12.041 -7.733 -8.289 1.00 92.44 276 GLY A C 1
ATOM 1984 O O . GLY A 1 276 ? 11.455 -8.464 -9.073 1.00 92.44 276 GLY A O 1
ATOM 1985 N N . PHE A 1 277 ? 11.739 -6.439 -8.191 1.00 94.62 277 PHE A N 1
ATOM 1986 C CA . PHE A 1 277 ? 10.765 -5.821 -9.095 1.00 94.62 277 PHE A CA 1
ATOM 1987 C C . PHE A 1 277 ? 11.414 -5.486 -10.442 1.00 94.62 277 PHE A C 1
ATOM 1989 O O . PHE A 1 277 ? 10.822 -5.691 -11.492 1.00 94.62 277 PHE A O 1
ATOM 1996 N N . TYR A 1 278 ? 12.652 -5.000 -10.415 1.00 94.94 278 TYR A N 1
ATOM 1997 C CA . TYR A 1 278 ? 13.400 -4.632 -11.609 1.00 94.94 278 TYR A CA 1
ATOM 1998 C C . TYR A 1 278 ? 14.245 -5.814 -12.081 1.00 94.94 278 TYR A C 1
ATOM 2000 O O . TYR A 1 278 ? 15.044 -6.333 -11.305 1.00 94.94 278 TYR A O 1
ATOM 2008 N N . SER A 1 279 ? 14.080 -6.222 -13.341 1.00 94.12 279 SER A N 1
ATOM 2009 C CA . SER A 1 279 ? 14.947 -7.227 -13.962 1.00 94.12 279 SER A CA 1
ATOM 2010 C C . SER A 1 279 ? 16.352 -6.679 -14.223 1.00 94.12 279 SER A C 1
ATOM 2012 O O . SER A 1 279 ? 16.564 -5.462 -14.266 1.00 94.12 279 SER A O 1
ATOM 2014 N N . LEU A 1 280 ? 17.299 -7.586 -14.480 1.00 94.62 280 LEU A N 1
ATOM 2015 C CA . LEU A 1 280 ? 18.619 -7.231 -15.004 1.00 94.62 280 LEU A CA 1
ATOM 2016 C C . LEU A 1 280 ? 18.500 -6.391 -16.289 1.00 94.62 280 LEU A C 1
ATOM 2018 O O . LEU A 1 280 ? 19.134 -5.345 -16.400 1.00 94.62 280 LEU A O 1
ATOM 2022 N N . ASP A 1 281 ? 17.613 -6.782 -17.207 1.00 94.69 281 ASP A N 1
ATOM 2023 C CA . ASP A 1 281 ? 17.370 -6.051 -18.459 1.00 94.69 281 ASP A CA 1
ATOM 2024 C C . ASP A 1 281 ? 16.876 -4.629 -18.212 1.00 94.69 281 ASP A C 1
ATOM 2026 O O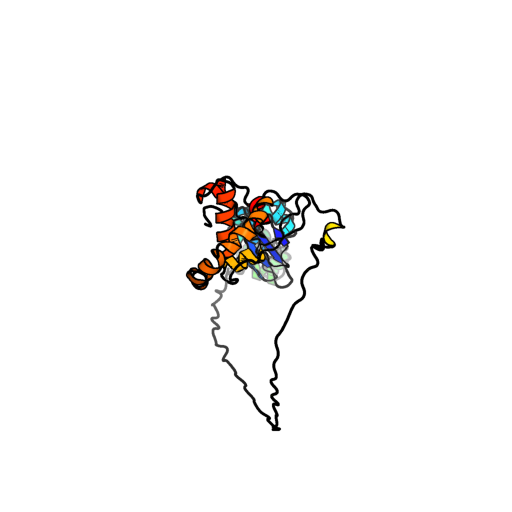 . ASP A 1 281 ? 17.354 -3.685 -18.841 1.00 94.69 281 ASP A O 1
ATOM 2030 N N . ALA A 1 282 ? 15.937 -4.459 -17.276 1.00 94.88 282 ALA A N 1
ATOM 2031 C CA . ALA A 1 282 ? 15.403 -3.152 -16.923 1.00 94.88 282 ALA A CA 1
ATOM 2032 C C . ALA A 1 282 ? 16.489 -2.255 -16.314 1.00 94.88 282 ALA A C 1
ATOM 2034 O O . ALA A 1 282 ? 16.538 -1.070 -16.636 1.00 94.88 282 ALA A O 1
ATOM 2035 N N . MET A 1 283 ? 17.379 -2.814 -15.487 1.00 94.94 283 MET A N 1
ATOM 2036 C CA . MET A 1 283 ? 18.515 -2.091 -14.904 1.00 94.94 283 MET A CA 1
ATOM 2037 C C . MET A 1 283 ? 19.547 -1.676 -15.958 1.00 94.94 283 MET A C 1
ATOM 2039 O O . MET A 1 283 ? 20.020 -0.539 -15.950 1.00 94.94 283 MET A O 1
ATOM 2043 N N . LEU A 1 284 ? 19.867 -2.560 -16.906 1.00 95.19 284 LEU A N 1
ATOM 2044 C CA . LEU A 1 284 ? 20.796 -2.253 -17.996 1.00 95.19 284 LEU A CA 1
ATOM 2045 C C . LEU A 1 284 ? 20.213 -1.219 -18.960 1.00 95.19 284 LEU A C 1
ATOM 2047 O O . LEU A 1 284 ? 20.883 -0.239 -19.295 1.00 95.19 284 LEU A O 1
ATOM 2051 N N . CYS A 1 285 ? 18.953 -1.398 -19.365 1.00 96.25 285 CYS A N 1
ATOM 2052 C CA . CYS A 1 285 ? 18.249 -0.440 -20.210 1.00 96.25 285 CYS A CA 1
ATOM 2053 C C . CYS A 1 285 ? 18.142 0.922 -19.518 1.00 96.25 285 CYS A C 1
ATOM 2055 O O . CYS A 1 285 ? 18.407 1.938 -20.157 1.00 96.25 285 CYS A O 1
ATOM 2057 N N . GLU A 1 286 ? 17.831 0.962 -18.217 1.00 96.25 286 GLU A N 1
ATOM 2058 C CA . GLU A 1 286 ? 17.848 2.203 -17.435 1.00 96.25 286 GLU A CA 1
ATOM 2059 C C . GLU A 1 286 ? 19.208 2.889 -17.517 1.00 96.25 286 GLU A C 1
ATOM 2061 O O . GLU A 1 286 ? 19.263 4.067 -17.870 1.00 96.25 286 GLU A O 1
ATOM 2066 N N . GLY A 1 287 ? 20.300 2.163 -17.260 1.00 96.31 287 GLY A N 1
ATOM 2067 C CA . GLY A 1 287 ? 21.641 2.738 -17.243 1.00 96.31 287 GLY A CA 1
ATOM 2068 C C . GLY A 1 287 ? 22.055 3.323 -18.591 1.00 96.31 287 GLY A C 1
ATOM 2069 O O . GLY A 1 287 ? 22.570 4.445 -18.653 1.00 96.31 287 GLY A O 1
ATOM 2070 N N . VAL A 1 288 ? 21.770 2.604 -19.679 1.00 96.56 288 VAL A N 1
ATOM 2071 C CA . VAL A 1 288 ? 22.039 3.056 -21.052 1.00 96.56 288 VAL A CA 1
ATOM 2072 C C . VAL A 1 288 ? 21.187 4.275 -21.395 1.00 96.56 288 VAL A C 1
ATOM 2074 O O . VAL A 1 288 ? 21.706 5.289 -21.860 1.00 96.56 288 VAL A O 1
ATOM 2077 N N . PHE A 1 289 ? 19.886 4.223 -21.122 1.00 97.19 289 PHE A N 1
ATOM 2078 C CA . PHE A 1 289 ? 18.967 5.324 -21.394 1.00 97.19 289 PHE A CA 1
ATOM 2079 C C . PHE A 1 289 ? 19.312 6.577 -20.594 1.00 97.19 289 PHE A C 1
ATOM 2081 O O . PHE A 1 289 ? 19.367 7.675 -21.148 1.00 97.19 289 PHE A O 1
ATOM 2088 N N . ARG A 1 290 ? 19.638 6.425 -19.312 1.00 96.81 290 ARG A N 1
ATOM 2089 C CA . ARG A 1 290 ? 20.112 7.515 -18.461 1.00 96.81 290 ARG A CA 1
ATOM 2090 C C . ARG A 1 290 ? 21.431 8.104 -18.971 1.00 96.81 290 ARG A C 1
ATOM 2092 O O . ARG A 1 290 ? 21.610 9.322 -18.913 1.00 96.81 290 ARG A O 1
ATOM 2099 N N . ALA A 1 291 ? 22.340 7.288 -19.508 1.00 96.44 291 ALA A N 1
ATOM 2100 C CA . ALA A 1 291 ? 23.557 7.781 -20.151 1.00 96.44 291 ALA A CA 1
ATOM 2101 C C . ALA A 1 291 ? 23.258 8.586 -21.428 1.00 96.44 291 ALA A C 1
ATOM 2103 O O . ALA A 1 291 ? 23.808 9.675 -21.592 1.00 96.44 291 ALA A O 1
ATOM 2104 N N . LEU A 1 292 ? 22.335 8.117 -22.276 1.00 96.94 292 LEU A N 1
ATOM 2105 C CA . LEU A 1 292 ? 21.893 8.828 -23.485 1.00 96.94 292 LEU A CA 1
ATOM 2106 C C . LEU A 1 292 ? 21.203 10.163 -23.177 1.00 96.94 292 LEU A C 1
ATOM 2108 O O . LEU A 1 292 ? 21.308 11.108 -23.955 1.00 96.94 292 LEU A O 1
ATOM 2112 N N . LEU A 1 293 ? 20.556 10.275 -22.015 1.00 96.44 293 LEU A N 1
ATOM 2113 C CA . LEU A 1 293 ? 19.996 11.530 -21.503 1.00 96.44 293 LEU A CA 1
ATOM 2114 C C . LEU A 1 293 ? 21.053 12.477 -20.897 1.00 96.44 293 LEU A C 1
ATOM 2116 O O . LEU A 1 293 ? 20.699 13.504 -20.320 1.00 96.44 293 LEU A O 1
ATOM 2120 N N . GLY A 1 294 ? 22.347 12.151 -20.991 1.00 96.31 294 GLY A N 1
ATOM 2121 C CA . GLY A 1 294 ? 23.441 12.970 -20.455 1.00 96.31 294 GLY A CA 1
ATOM 2122 C C . GLY A 1 294 ? 23.621 12.856 -18.937 1.00 96.31 294 GLY A C 1
ATOM 2123 O O . GLY A 1 294 ? 24.253 13.708 -18.311 1.00 96.31 294 GLY A O 1
ATOM 2124 N N . ALA A 1 295 ? 23.070 11.812 -18.314 1.00 95.00 295 ALA A N 1
ATOM 2125 C CA . ALA A 1 295 ? 23.027 11.642 -16.864 1.00 95.00 295 ALA A CA 1
ATOM 2126 C C . ALA A 1 295 ? 23.696 10.335 -16.391 1.00 95.00 295 ALA A C 1
ATOM 2128 O O . ALA A 1 295 ? 23.240 9.716 -15.439 1.00 95.00 295 ALA A O 1
ATOM 2129 N N . ALA A 1 296 ? 24.816 9.941 -17.004 1.00 93.50 296 ALA A N 1
ATOM 2130 C CA . ALA A 1 296 ? 25.447 8.616 -16.867 1.00 93.50 296 ALA A CA 1
ATOM 2131 C C . ALA A 1 296 ? 25.787 8.119 -15.440 1.00 93.50 296 ALA A C 1
ATOM 2133 O O . ALA A 1 296 ? 25.926 6.915 -15.235 1.00 93.50 296 ALA A O 1
ATOM 2134 N N . ARG A 1 297 ? 25.903 8.993 -14.431 1.00 94.25 297 ARG A N 1
ATOM 2135 C CA . ARG A 1 297 ? 26.101 8.577 -13.023 1.00 94.25 297 ARG A CA 1
ATOM 2136 C C . ARG A 1 297 ? 24.778 8.153 -12.383 1.00 94.25 297 ARG A C 1
ATOM 2138 O O . ARG A 1 297 ? 23.749 8.717 -12.742 1.00 94.25 297 ARG A O 1
ATOM 2145 N N . ALA A 1 298 ? 24.796 7.246 -11.404 1.00 92.19 298 ALA A N 1
ATOM 2146 C CA . ALA A 1 298 ? 23.583 6.821 -10.688 1.00 92.19 298 ALA A CA 1
ATOM 2147 C C . ALA A 1 298 ? 22.811 8.016 -10.093 1.00 92.19 298 ALA A C 1
ATOM 2149 O O . ALA A 1 298 ? 21.606 8.135 -10.280 1.00 92.19 298 ALA A O 1
ATOM 2150 N N . GLU A 1 299 ? 23.519 8.992 -9.510 1.00 94.12 299 GLU A N 1
ATOM 2151 C CA . GLU A 1 299 ? 22.946 10.265 -9.036 1.00 94.12 299 GLU A CA 1
ATOM 2152 C C . GLU A 1 299 ? 22.167 11.032 -10.118 1.00 94.12 299 GLU A C 1
ATOM 2154 O O . GLU A 1 299 ? 21.263 11.810 -9.817 1.00 94.12 299 GLU A O 1
ATOM 2159 N N . GLY A 1 300 ? 22.502 10.814 -11.391 1.00 92.25 300 GLY A N 1
ATOM 2160 C CA . GLY A 1 300 ? 21.806 11.378 -12.538 1.00 92.25 300 GLY A CA 1
ATOM 2161 C C . GLY A 1 300 ? 20.342 10.962 -12.649 1.00 92.25 300 GLY A C 1
ATOM 2162 O O . GLY A 1 300 ? 19.556 11.747 -13.176 1.00 92.25 300 GLY A O 1
ATOM 2163 N N . ALA A 1 301 ? 19.955 9.818 -12.075 1.00 93.25 301 ALA A N 1
ATOM 2164 C CA . ALA A 1 301 ? 18.561 9.376 -12.009 1.00 93.25 301 ALA A CA 1
ATOM 2165 C C . ALA A 1 301 ? 17.661 10.392 -11.282 1.00 93.25 301 ALA A C 1
ATOM 2167 O O . ALA A 1 301 ? 16.491 10.526 -11.613 1.00 93.25 301 ALA A O 1
ATOM 2168 N N . THR A 1 302 ? 18.211 11.193 -10.359 1.00 93.31 302 THR A N 1
ATOM 2169 C CA . THR A 1 302 ? 17.455 12.252 -9.658 1.00 93.31 302 THR A CA 1
ATOM 2170 C C . THR A 1 302 ? 16.970 13.386 -10.565 1.00 93.31 302 THR A C 1
ATOM 2172 O O . THR A 1 302 ? 16.096 14.153 -10.165 1.00 93.31 302 THR A O 1
ATOM 2175 N N . ARG A 1 303 ? 17.536 13.513 -11.774 1.00 92.62 303 ARG A N 1
ATOM 2176 C CA . ARG A 1 303 ? 17.187 14.550 -12.761 1.00 92.62 303 ARG A CA 1
ATOM 2177 C C . ARG A 1 303 ? 16.207 14.064 -13.829 1.00 92.62 303 ARG A C 1
ATOM 2179 O O . ARG A 1 303 ? 15.818 14.854 -14.684 1.00 92.62 303 ARG A O 1
ATOM 2186 N N . ILE A 1 304 ? 15.844 12.785 -13.810 1.00 93.75 304 ILE A N 1
ATOM 2187 C CA . ILE A 1 304 ? 14.952 12.169 -14.790 1.00 93.75 304 ILE A CA 1
ATOM 2188 C C . ILE A 1 304 ? 13.633 11.860 -14.086 1.00 93.75 304 ILE A C 1
ATOM 2190 O O . ILE A 1 304 ? 13.636 11.323 -12.983 1.00 93.75 304 ILE A O 1
ATOM 2194 N N . ASP A 1 305 ? 12.503 12.199 -14.713 1.00 92.06 305 ASP A N 1
ATOM 2195 C CA . ASP A 1 305 ? 11.194 11.800 -14.194 1.00 92.06 305 ASP A CA 1
ATOM 2196 C C . ASP A 1 305 ? 11.090 10.262 -14.219 1.00 92.06 305 ASP A C 1
ATOM 2198 O O . ASP A 1 305 ? 11.097 9.657 -15.300 1.00 92.06 305 ASP A O 1
ATOM 2202 N N .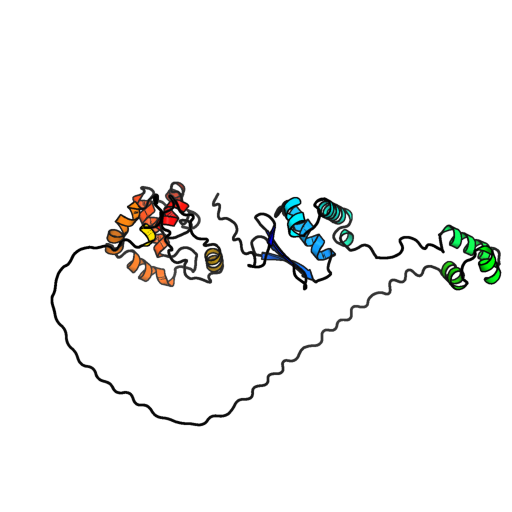 PRO A 1 306 ? 10.989 9.611 -13.048 1.00 92.25 306 PRO A N 1
ATOM 2203 C CA . PRO A 1 306 ? 11.034 8.164 -12.971 1.00 92.25 306 PRO A CA 1
ATOM 2204 C C . PRO A 1 306 ? 9.757 7.521 -13.528 1.00 92.25 306 PRO A C 1
ATOM 2206 O O . PRO A 1 306 ? 9.812 6.379 -13.972 1.00 92.25 306 PRO A O 1
ATOM 2209 N N . VAL A 1 307 ? 8.618 8.221 -13.572 1.00 90.88 307 VAL A N 1
ATOM 2210 C CA . VAL A 1 307 ? 7.390 7.699 -14.200 1.00 90.88 307 VAL A CA 1
ATOM 2211 C C . VAL A 1 307 ? 7.508 7.762 -15.723 1.00 90.88 307 VAL A C 1
ATOM 2213 O O . VAL A 1 307 ? 7.127 6.819 -16.420 1.00 90.88 307 VAL A O 1
ATOM 2216 N N . ALA A 1 308 ? 8.084 8.845 -16.252 1.00 90.88 308 ALA A N 1
ATOM 2217 C CA . ALA A 1 308 ? 8.355 8.978 -17.680 1.00 90.88 308 ALA A CA 1
ATOM 2218 C C . ALA A 1 308 ? 9.332 7.904 -18.179 1.00 90.88 308 ALA A C 1
ATOM 2220 O O . ALA A 1 308 ? 9.035 7.223 -19.160 1.00 90.88 308 ALA A O 1
ATOM 2221 N N . LEU A 1 309 ? 10.464 7.712 -17.491 1.00 93.69 309 LEU A N 1
ATOM 2222 C CA . LEU A 1 309 ? 11.430 6.674 -17.859 1.00 93.69 309 LEU A CA 1
ATOM 2223 C C . LEU A 1 309 ? 10.876 5.264 -17.605 1.00 93.69 309 LEU A C 1
ATOM 2225 O O . LEU A 1 309 ? 11.067 4.382 -18.437 1.00 93.69 309 LEU A O 1
ATOM 2229 N N . GLY A 1 310 ? 10.123 5.064 -16.517 1.00 93.19 310 GLY A N 1
ATOM 2230 C CA . GLY A 1 310 ? 9.446 3.799 -16.221 1.00 93.19 310 GLY A CA 1
ATOM 2231 C C . GLY A 1 310 ? 8.552 3.342 -17.369 1.00 93.19 310 GLY A C 1
ATOM 2232 O O . GLY A 1 310 ? 8.649 2.200 -17.805 1.00 93.19 310 GLY A O 1
ATOM 2233 N N . ARG A 1 311 ? 7.781 4.261 -17.962 1.00 91.31 311 ARG A N 1
ATOM 2234 C CA . ARG A 1 311 ? 6.940 3.967 -19.131 1.00 91.31 311 ARG A CA 1
ATOM 2235 C C . ARG A 1 311 ? 7.737 3.467 -20.336 1.00 91.31 311 ARG A C 1
ATOM 2237 O O . ARG A 1 311 ? 7.270 2.570 -21.032 1.00 91.31 311 ARG A O 1
ATOM 2244 N N . VAL A 1 312 ? 8.920 4.032 -20.582 1.00 93.44 312 VAL A N 1
ATOM 2245 C CA . VAL A 1 312 ? 9.818 3.592 -21.665 1.00 93.44 312 VAL A CA 1
ATOM 2246 C C . VAL A 1 312 ? 10.412 2.211 -21.373 1.00 93.44 312 VAL A C 1
ATOM 2248 O O . VAL A 1 312 ? 10.668 1.456 -22.304 1.00 93.44 312 VAL A O 1
ATOM 2251 N N . LEU A 1 313 ? 10.576 1.852 -20.099 1.00 94.12 313 LEU A N 1
ATOM 2252 C CA . LEU A 1 313 ? 11.021 0.525 -19.658 1.00 94.12 313 LEU A CA 1
ATOM 2253 C C . LEU A 1 313 ? 9.877 -0.506 -19.564 1.00 94.12 313 LEU A C 1
ATOM 2255 O O . LEU A 1 313 ? 10.136 -1.674 -19.293 1.00 94.12 313 LEU A O 1
ATOM 2259 N N . GLY A 1 314 ? 8.617 -0.100 -19.761 1.00 93.19 314 GLY A N 1
ATOM 2260 C CA . GLY A 1 314 ? 7.454 -0.972 -19.560 1.00 93.19 314 GLY A CA 1
ATOM 2261 C C . GLY A 1 314 ? 7.131 -1.228 -18.081 1.00 93.19 314 GLY A C 1
ATOM 2262 O O . GLY A 1 314 ? 6.556 -2.254 -17.730 1.00 93.19 314 GLY A O 1
ATOM 2263 N N . LEU A 1 315 ? 7.512 -0.314 -17.194 1.00 92.88 315 LEU A N 1
ATOM 2264 C CA . LEU A 1 315 ? 7.272 -0.386 -15.755 1.00 92.88 315 LEU A CA 1
ATOM 2265 C C . LEU A 1 315 ? 6.418 0.803 -15.296 1.00 92.88 315 LEU A C 1
ATOM 2267 O O . LEU A 1 315 ? 6.261 1.801 -16.000 1.00 92.88 315 LEU A O 1
ATOM 2271 N N . ASP A 1 316 ? 5.863 0.716 -14.091 1.00 91.38 316 ASP A N 1
ATOM 2272 C CA . ASP A 1 316 ? 5.145 1.833 -13.464 1.00 91.38 316 ASP A CA 1
ATOM 2273 C C . ASP A 1 316 ? 6.079 2.999 -13.099 1.00 91.38 316 ASP A C 1
ATOM 2275 O O . ASP A 1 316 ? 5.656 4.157 -13.069 1.00 91.38 316 ASP A O 1
ATOM 2279 N N . ARG A 1 317 ? 7.356 2.700 -12.840 1.00 91.88 317 ARG A N 1
ATOM 2280 C CA . ARG A 1 317 ? 8.403 3.662 -12.484 1.00 91.88 317 ARG A CA 1
ATOM 2281 C C . ARG A 1 317 ? 9.787 3.079 -12.788 1.00 91.88 317 ARG A C 1
ATOM 2283 O O . ARG A 1 317 ? 9.953 1.870 -12.722 1.00 91.88 317 ARG A O 1
ATOM 2290 N N . ALA A 1 318 ? 10.770 3.918 -13.102 1.00 94.00 318 ALA A N 1
ATOM 2291 C CA . ALA A 1 318 ? 12.181 3.546 -13.226 1.00 94.00 318 ALA A CA 1
ATOM 2292 C C . ALA A 1 318 ? 12.862 3.410 -11.844 1.00 94.00 318 ALA A C 1
ATOM 2294 O O . ALA A 1 318 ? 12.420 4.053 -10.884 1.00 94.00 318 ALA A O 1
ATOM 2295 N N . PRO A 1 319 ? 13.934 2.605 -11.720 1.00 93.06 319 PRO A N 1
ATOM 2296 C CA . PRO A 1 319 ? 14.694 2.503 -10.478 1.00 93.06 319 PRO A CA 1
ATOM 2297 C C . PRO A 1 319 ? 15.376 3.838 -10.132 1.00 93.06 319 PRO A C 1
ATOM 2299 O O . PRO A 1 319 ? 15.862 4.558 -11.001 1.00 93.06 319 PRO A O 1
ATOM 2302 N N . GLU A 1 320 ? 15.383 4.189 -8.845 1.00 91.50 320 GLU A N 1
ATOM 2303 C CA . GLU A 1 320 ? 16.003 5.420 -8.332 1.00 91.50 320 GLU A CA 1
ATOM 2304 C C . GLU A 1 320 ? 17.352 5.112 -7.664 1.00 91.50 320 GLU A C 1
ATOM 2306 O O . GLU A 1 320 ? 17.710 3.958 -7.475 1.00 91.50 320 GLU A O 1
ATOM 2311 N N . VAL A 1 321 ? 18.089 6.137 -7.225 1.00 91.56 321 VAL A N 1
ATOM 2312 C CA . VAL A 1 321 ? 19.448 6.003 -6.648 1.00 91.56 321 VAL A CA 1
ATOM 2313 C C . VAL A 1 321 ? 19.558 4.997 -5.496 1.00 91.56 321 VAL A C 1
ATOM 2315 O O . VAL A 1 321 ? 20.609 4.418 -5.303 1.00 91.56 321 VAL A O 1
ATOM 2318 N N . LYS A 1 322 ? 18.505 4.804 -4.693 1.00 85.81 322 LYS A N 1
ATOM 2319 C CA . LYS A 1 322 ? 18.522 3.809 -3.601 1.00 85.81 322 LYS A CA 1
ATOM 2320 C C . LYS A 1 322 ? 18.264 2.377 -4.075 1.00 85.81 322 LYS A C 1
ATOM 2322 O O . LYS A 1 322 ? 18.351 1.450 -3.278 1.00 85.81 322 LYS A O 1
ATOM 2327 N N . THR A 1 323 ? 17.809 2.238 -5.311 1.00 87.00 323 THR A N 1
ATOM 2328 C CA . THR A 1 323 ? 17.437 0.981 -5.953 1.00 87.00 323 THR A CA 1
ATOM 2329 C C . THR A 1 323 ? 18.546 0.481 -6.877 1.00 87.00 323 THR A C 1
ATOM 2331 O O . THR A 1 323 ? 18.719 -0.729 -6.967 1.00 87.00 323 THR A O 1
ATOM 2334 N N . ILE A 1 324 ? 19.244 1.401 -7.555 1.00 86.69 324 ILE A N 1
ATOM 2335 C CA . ILE A 1 324 ? 20.466 1.158 -8.343 1.00 86.69 324 ILE A CA 1
ATOM 2336 C C . ILE A 1 324 ? 21.638 0.917 -7.390 1.00 86.69 324 ILE A C 1
ATOM 2338 O O . ILE A 1 324 ? 22.407 -0.033 -7.639 1.00 86.69 324 ILE A O 1
#

Foldseek 3Di:
DPCPDLQPQDDPQWDDQPRFKTKDQDQQGIFIAGSNHTDATDGHPPQLSLLCVLLVCVVVVVHDLVSSCVRSVHDSVVNVCSNVLCVPPNSVSRDDDDPDDPDDPQCDPVLLVQLVVCVVVVHDLVRSCVVRVDDSVSSVVSPDPPPPDPPPPDDPPPDDDDDDDDDDDDDDDDDDDDDDDDDDDDDDDDDDDDDDDDDPPPPCVVVPDFAQDDQQPDCSVVQVCQVVLNAQEADAAADDHPDQPLLVLVVCVVVVVVVCPQVVCCVPCVVPRGRHHAHPVLVVSVQVSLVVVVQNDLQSQVVDFQCSSCNSSSHNGRDHSVRD